Protein AF-A0A7S2C9B3-F1 (afdb_monomer_lite)

InterPro domains:
  IPR004854 Ubiquitin fusion degradation protein UFD1-like [PTHR12555] (16-208)
  IPR042299 UFD1-like, Nn domain [G3DSA:2.40.40.50] (14-181)

Secondary structure (DSSP, 8-state):
------------------PPPS--TTSSEEEEEEEEGGG-SS--TTTTSSSEEEE-HHHHHHHHHHHHHHHS--PPPSS-EEEEE-TT--S--------------------------------------TTTTTGGG-SEEEEEEEEE--SSTTEEEE-HHHHHHHT--SSEEEEEEEE--PPPS------SSGGGGGSS-TTHHHH-

Organism: NCBI:txid156173

pLDDT: mean 73.7, std 23.47, range [30.83, 97.75]

Radius of gyration: 27.09 Å; chains: 1; bounding box: 46×53×112 Å

Sequence (208 aa):
MAAHSAEDSAADSAFESATAPESVAGAWQTLLTCIPTSWMERDAIAHGRGDKVVLHESALAEIIDGLQRTCYTTQLPNPLVLRLSLPHLSDNDTHSDRDPSHHDQAHTATAHDRSTTQQHSPRLYSVPSHNAAARAQRSYVYAGILEFSAPETGVVAVPASLLDALGVEPPEMLRVEVVDVPLASRLRVRPLLSSFWALDDPRLALER

Foldseek 3Di:
DDDDDDDDDDPPPPPPPLDFFPWLWQLDKDKFFEDALVPDPDPPVPRQDDFAKEAAPVVLVRSLVSCCVPVVDSDADVFWKKKKFAPPPDPPPPDDPDDDDDDDDDDDDDDDDDDDDDDDDDPPDPPPPPCPVVLPPDRIDMGTHPYNHDPDHRYMHGHPVRCVSRVHDPRDMIMMTTGDDDDDPDDDDDDPDPVCVVDPDSPVVVVD

Structure (mmCIF, N/CA/C/O backbone):
data_AF-A0A7S2C9B3-F1
#
_entry.id   AF-A0A7S2C9B3-F1
#
loop_
_atom_site.group_PDB
_atom_site.id
_atom_site.type_symbol
_atom_site.label_atom_id
_atom_site.label_alt_id
_atom_site.label_comp_id
_atom_site.label_asym_id
_atom_site.label_entity_id
_atom_site.label_seq_id
_atom_site.pdbx_PDB_ins_code
_atom_site.Cartn_x
_atom_site.Cartn_y
_atom_site.Cartn_z
_atom_site.occupancy
_atom_site.B_iso_or_equiv
_atom_site.auth_seq_id
_atom_site.auth_comp_id
_atom_site.auth_asym_id
_atom_site.auth_atom_id
_atom_site.pdbx_PDB_model_num
ATOM 1 N N . MET A 1 1 ? 13.417 -26.157 63.688 1.00 42.41 1 MET A N 1
ATOM 2 C CA . MET A 1 1 ? 12.515 -27.268 63.309 1.00 42.41 1 MET A CA 1
ATOM 3 C C . MET A 1 1 ? 11.162 -26.627 63.023 1.00 42.41 1 MET A C 1
ATOM 5 O O . MET A 1 1 ? 10.527 -26.211 63.973 1.00 42.41 1 MET A O 1
ATOM 9 N N . ALA A 1 2 ? 10.890 -26.126 61.816 1.00 40.22 2 ALA A N 1
ATOM 10 C CA . ALA A 1 2 ? 10.629 -26.810 60.538 1.00 40.22 2 ALA A CA 1
ATOM 11 C C . ALA A 1 2 ? 9.231 -27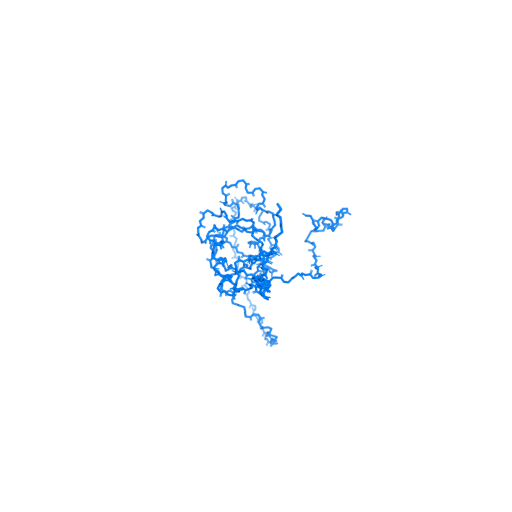.464 60.461 1.00 40.22 2 ALA A C 1
ATOM 13 O O . ALA A 1 2 ? 8.846 -28.157 61.395 1.00 40.22 2 ALA A O 1
ATOM 14 N N . ALA A 1 3 ? 8.599 -27.280 59.288 1.00 42.41 3 ALA A N 1
ATOM 15 C CA . ALA A 1 3 ? 7.343 -27.837 58.749 1.00 42.41 3 ALA A CA 1
ATOM 16 C C . ALA A 1 3 ? 6.060 -27.023 59.044 1.00 42.41 3 ALA A C 1
ATOM 18 O O . ALA A 1 3 ? 5.622 -26.937 60.182 1.00 42.41 3 ALA A O 1
ATOM 19 N N . HIS A 1 4 ? 5.554 -26.235 58.084 1.00 43.16 4 HIS A N 1
ATOM 20 C CA . HIS A 1 4 ? 4.796 -26.597 56.861 1.00 43.16 4 HIS A CA 1
ATOM 21 C C . HIS A 1 4 ? 3.294 -26.756 57.126 1.00 43.16 4 HIS A C 1
ATOM 23 O O . HIS A 1 4 ? 2.877 -27.739 57.726 1.00 43.16 4 HIS A O 1
ATOM 29 N N . SER A 1 5 ? 2.484 -25.854 56.569 1.00 50.38 5 SER A N 1
ATOM 30 C CA . SER A 1 5 ? 1.462 -26.215 55.574 1.00 50.38 5 SER A CA 1
ATOM 31 C C . SER A 1 5 ? 0.962 -24.949 54.888 1.00 50.38 5 SER A C 1
ATOM 33 O O . SER A 1 5 ? 0.455 -24.033 55.528 1.00 50.38 5 SER A O 1
ATOM 35 N N . ALA A 1 6 ? 1.227 -24.899 53.587 1.00 49.28 6 ALA A N 1
ATOM 36 C CA . ALA A 1 6 ? 0.713 -23.923 52.650 1.00 49.28 6 ALA A CA 1
ATOM 37 C C . ALA A 1 6 ? -0.689 -24.371 52.229 1.00 49.28 6 ALA A C 1
ATOM 39 O O . ALA A 1 6 ? -0.857 -25.529 51.848 1.00 49.28 6 ALA A O 1
ATOM 40 N N . GLU A 1 7 ? -1.666 -23.471 52.292 1.00 51.09 7 GLU A N 1
ATOM 41 C CA . GLU A 1 7 ? -2.922 -23.638 51.570 1.00 51.09 7 GLU A CA 1
ATOM 42 C C . GLU A 1 7 ? -2.825 -22.859 50.263 1.00 51.09 7 GLU A C 1
ATOM 44 O O . GLU A 1 7 ? -2.745 -21.632 50.214 1.00 51.09 7 GLU A O 1
ATOM 49 N N . ASP A 1 8 ? -2.729 -23.671 49.224 1.00 47.94 8 ASP A N 1
ATOM 50 C CA . ASP A 1 8 ? -2.774 -23.387 47.808 1.00 47.94 8 ASP A CA 1
ATOM 51 C C . ASP A 1 8 ? -4.253 -23.291 47.401 1.00 47.94 8 ASP A C 1
ATOM 53 O O . ASP A 1 8 ? -5.033 -24.195 47.700 1.00 47.94 8 ASP A O 1
ATOM 57 N N . SER A 1 9 ? -4.670 -22.199 46.759 1.00 47.31 9 SER A N 1
ATOM 58 C CA . SER A 1 9 ? -5.963 -22.154 46.067 1.00 47.31 9 SER A CA 1
ATOM 59 C C . SER A 1 9 ? -5.939 -21.115 44.953 1.00 47.31 9 SER A C 1
ATOM 61 O O . SER A 1 9 ? -6.428 -19.996 45.097 1.00 47.31 9 SER A O 1
ATOM 63 N N . ALA A 1 10 ? -5.341 -21.536 43.839 1.00 47.81 10 ALA A N 1
ATOM 64 C CA . ALA A 1 10 ? -5.862 -21.386 42.482 1.00 47.81 10 ALA A CA 1
ATOM 65 C C . ALA A 1 10 ? -6.630 -20.084 42.180 1.00 47.81 10 ALA A C 1
ATOM 67 O O . ALA A 1 10 ? -7.859 -20.057 42.115 1.00 47.81 10 ALA A O 1
ATOM 68 N N . ALA A 1 11 ? -5.882 -19.021 41.886 1.00 48.38 11 ALA A N 1
ATOM 69 C CA . ALA A 1 11 ? -6.349 -18.014 40.945 1.00 48.38 11 ALA A CA 1
ATOM 70 C C . ALA A 1 11 ? -6.207 -18.606 39.534 1.00 48.38 11 ALA A C 1
ATOM 72 O O . ALA A 1 11 ? -5.171 -18.468 38.888 1.00 48.38 11 ALA A O 1
ATOM 73 N N . ASP A 1 12 ? -7.240 -19.327 39.101 1.00 41.00 12 ASP A N 1
ATOM 74 C CA . ASP A 1 12 ? -7.419 -19.778 37.722 1.00 41.00 12 ASP A CA 1
ATOM 75 C C . ASP A 1 12 ? -7.757 -18.550 36.863 1.00 41.00 12 ASP A C 1
ATOM 77 O O . ASP A 1 12 ? -8.911 -18.227 36.576 1.00 41.00 12 ASP A O 1
ATOM 81 N N . SER A 1 13 ? -6.727 -17.760 36.559 1.00 49.41 13 SER A N 1
ATOM 82 C CA . SER A 1 13 ? -6.795 -16.721 35.545 1.00 49.41 13 SER A CA 1
ATOM 83 C C . SER A 1 13 ? -6.905 -17.425 34.200 1.00 49.41 13 SER A C 1
ATOM 85 O O . SER A 1 13 ? -5.892 -17.834 33.626 1.00 49.41 13 SER A O 1
ATOM 87 N N . ALA A 1 14 ? -8.142 -17.586 33.733 1.00 48.62 14 ALA A N 1
ATOM 88 C CA . ALA A 1 14 ? -8.451 -17.960 32.369 1.00 48.62 14 ALA A CA 1
ATOM 89 C C . ALA A 1 14 ? -7.628 -17.066 31.435 1.00 48.62 14 ALA A C 1
ATOM 91 O O . ALA A 1 14 ? -7.925 -15.887 31.244 1.00 48.62 14 ALA A O 1
ATOM 92 N N . PHE A 1 15 ? -6.552 -17.626 30.886 1.00 42.34 15 PHE A N 1
ATOM 93 C CA . PHE A 1 15 ? -5.922 -17.096 29.693 1.00 42.34 15 PHE A CA 1
ATOM 94 C C . PHE A 1 15 ? -6.965 -17.307 28.596 1.00 42.34 15 PHE A C 1
ATOM 96 O O . PHE A 1 15 ? -7.025 -18.366 27.971 1.00 42.34 15 PHE A O 1
ATOM 103 N N . GLU A 1 16 ? -7.869 -16.338 28.451 1.00 47.88 16 GLU A N 1
ATOM 104 C CA . GLU A 1 16 ? -8.723 -16.213 27.282 1.00 47.88 16 GLU A CA 1
ATOM 105 C C . GLU A 1 16 ? -7.774 -16.212 26.089 1.00 47.88 16 GLU A C 1
ATOM 107 O O . GLU A 1 16 ? -7.038 -15.256 25.837 1.00 47.88 16 GLU A O 1
ATOM 112 N N . SER A 1 17 ? -7.711 -17.356 25.411 1.00 46.47 17 SER A N 1
ATOM 113 C CA . SER A 1 17 ? -7.102 -17.464 24.102 1.00 46.47 17 SER A CA 1
ATOM 114 C C . SER A 1 17 ? -7.914 -16.531 23.219 1.00 46.47 17 SER A C 1
ATOM 116 O O . SER A 1 17 ? -8.978 -16.904 22.737 1.00 46.47 17 SER A O 1
ATOM 118 N N . ALA A 1 18 ? -7.449 -15.288 23.095 1.00 49.34 18 ALA A N 1
ATOM 119 C CA . ALA A 1 18 ? -7.971 -14.330 22.146 1.00 49.34 18 ALA A CA 1
ATOM 120 C C . ALA A 1 18 ? -7.799 -14.970 20.769 1.00 49.34 18 ALA A C 1
ATOM 122 O O . ALA A 1 18 ? -6.707 -15.000 20.199 1.00 49.34 18 ALA A O 1
ATOM 123 N N . THR A 1 19 ? -8.866 -15.598 20.287 1.00 53.84 19 THR A N 1
ATOM 124 C CA . THR A 1 19 ? -8.960 -16.080 18.920 1.00 53.84 19 THR A CA 1
ATOM 125 C C . THR A 1 19 ? -8.725 -14.872 18.034 1.00 53.84 19 THR A C 1
ATOM 127 O O . THR A 1 19 ? -9.432 -13.872 18.168 1.00 53.84 19 THR A O 1
ATOM 130 N N . ALA A 1 20 ? -7.691 -14.938 17.191 1.00 57.22 20 ALA A N 1
ATOM 131 C CA . ALA A 1 20 ? -7.392 -13.870 16.250 1.00 57.22 20 ALA A CA 1
ATOM 132 C C . ALA A 1 20 ? -8.670 -13.518 15.468 1.00 57.22 20 ALA A C 1
ATOM 134 O O . ALA A 1 20 ? -9.421 -14.435 15.116 1.00 57.22 20 ALA A O 1
ATOM 135 N N . PRO A 1 21 ? -8.948 -12.225 15.231 1.00 60.47 21 PRO A N 1
ATOM 136 C CA . PRO A 1 21 ? -10.133 -11.833 14.482 1.00 60.47 21 PRO A CA 1
ATOM 137 C C . PRO A 1 21 ? -10.133 -12.529 13.119 1.00 60.47 21 PRO A C 1
ATOM 139 O O . PRO A 1 21 ? -9.094 -12.628 12.468 1.00 60.47 21 PRO A O 1
ATOM 142 N N . GLU A 1 22 ? -11.302 -13.007 12.688 1.00 69.62 22 GLU A N 1
ATOM 143 C CA . GLU A 1 22 ? -11.451 -13.721 11.411 1.00 69.62 22 GLU A CA 1
ATOM 144 C C . GLU A 1 22 ? -11.111 -12.835 10.197 1.00 69.62 22 GLU A C 1
ATOM 146 O O . GLU A 1 22 ? -10.833 -13.354 9.119 1.00 69.62 22 GLU A O 1
ATOM 151 N N . SER A 1 23 ? -11.123 -11.508 10.376 1.00 80.81 23 SER A N 1
ATOM 152 C CA . SER A 1 23 ? -10.822 -10.508 9.352 1.00 80.81 23 SER A CA 1
ATOM 153 C C . SER A 1 23 ? -10.454 -9.165 10.004 1.00 80.81 23 SER A C 1
ATOM 155 O O . SER A 1 23 ? -11.116 -8.722 10.945 1.00 80.81 23 SER A O 1
ATOM 157 N N . VAL A 1 24 ? -9.433 -8.492 9.478 1.00 84.62 24 VAL A N 1
ATOM 158 C CA . VAL A 1 24 ? -9.092 -7.079 9.723 1.00 84.62 24 VAL A CA 1
ATOM 159 C C . VAL A 1 24 ? -9.457 -6.162 8.548 1.00 84.62 24 VAL A C 1
ATOM 161 O O . VAL A 1 24 ? -9.248 -4.950 8.620 1.00 84.62 24 VAL A O 1
ATOM 164 N N . ALA A 1 25 ? -9.982 -6.716 7.451 1.00 86.00 25 ALA A N 1
ATOM 165 C CA . ALA A 1 25 ? -10.393 -5.945 6.285 1.00 86.00 25 ALA A CA 1
ATOM 166 C C . ALA A 1 25 ? -11.366 -4.815 6.657 1.00 86.00 25 ALA A C 1
ATOM 168 O O . ALA A 1 25 ? -12.363 -5.027 7.349 1.00 86.00 25 ALA A O 1
ATOM 169 N N . GLY A 1 26 ? -11.062 -3.601 6.199 1.00 85.94 26 GLY A N 1
ATOM 170 C CA . GLY A 1 26 ? -11.863 -2.409 6.465 1.00 85.94 26 GLY A CA 1
ATOM 171 C C . GLY A 1 26 ? -11.719 -1.836 7.879 1.00 85.94 26 GLY A C 1
ATOM 172 O O . GLY A 1 26 ? -12.378 -0.842 8.180 1.00 85.94 26 GLY A O 1
ATOM 173 N N . ALA A 1 27 ? -10.851 -2.392 8.737 1.00 91.94 27 ALA A N 1
ATOM 174 C CA . ALA A 1 27 ? -10.618 -1.869 10.090 1.00 91.94 27 ALA A CA 1
ATOM 175 C C . ALA A 1 27 ? -10.136 -0.410 10.088 1.00 91.94 27 ALA A C 1
ATOM 177 O O . ALA A 1 27 ? -10.414 0.353 11.012 1.00 91.94 27 ALA A O 1
ATOM 178 N N . TRP A 1 28 ? -9.434 -0.009 9.028 1.00 96.38 28 TRP A N 1
ATOM 179 C CA . TRP A 1 28 ? -9.035 1.370 8.797 1.00 96.38 28 TRP A CA 1
ATOM 180 C C . TRP A 1 28 ? -9.082 1.700 7.310 1.00 96.38 28 TRP A C 1
ATOM 182 O O . TRP A 1 28 ? -8.629 0.923 6.466 1.00 96.38 28 TRP A O 1
ATOM 192 N N . GLN A 1 29 ? -9.617 2.878 7.004 1.00 96.50 29 GLN A N 1
ATOM 193 C CA . GLN A 1 29 ? -9.673 3.434 5.665 1.00 96.50 29 GLN A CA 1
ATOM 194 C C . GLN A 1 29 ? -9.627 4.956 5.741 1.00 96.50 29 GLN A C 1
ATOM 196 O O . GLN A 1 29 ? -10.276 5.561 6.594 1.00 96.50 29 GLN A O 1
ATOM 201 N N . THR A 1 30 ? -8.903 5.580 4.819 1.00 97.25 30 THR A N 1
ATOM 202 C CA . THR A 1 30 ? -8.819 7.038 4.721 1.00 97.25 30 THR A CA 1
ATOM 203 C C . THR A 1 30 ? -8.499 7.489 3.291 1.00 97.25 30 THR A C 1
ATOM 205 O O . THR A 1 30 ? -8.244 6.671 2.401 1.00 97.25 30 THR A O 1
ATOM 208 N N . LEU A 1 31 ? -8.538 8.800 3.063 1.00 97.56 31 LEU A N 1
ATOM 209 C CA . LEU A 1 31 ? -8.112 9.445 1.824 1.00 97.56 31 LEU A CA 1
ATOM 210 C C . LEU A 1 31 ? -6.791 10.171 2.079 1.00 97.56 31 LEU A C 1
ATOM 212 O O . LEU A 1 31 ? -6.729 11.037 2.949 1.00 97.56 31 LEU A O 1
ATOM 216 N N . LEU A 1 32 ? -5.754 9.828 1.317 1.00 97.75 32 LEU A N 1
ATOM 217 C CA . LEU A 1 32 ? -4.427 10.439 1.416 1.00 97.75 32 LEU A CA 1
ATOM 218 C C . LEU A 1 32 ? -3.999 10.986 0.059 1.00 97.75 32 LEU A C 1
ATOM 220 O O . LEU A 1 32 ? -4.253 10.373 -0.978 1.00 97.75 32 LEU A O 1
ATOM 224 N N . THR A 1 33 ? -3.304 12.116 0.065 1.00 97.19 33 THR A N 1
ATOM 225 C CA . THR A 1 33 ? -2.625 12.636 -1.122 1.00 97.19 33 THR A CA 1
ATOM 226 C C . THR A 1 33 ? -1.394 11.780 -1.392 1.00 97.19 33 THR A C 1
ATOM 228 O O . THR A 1 33 ? -0.512 11.663 -0.540 1.00 97.19 33 THR A O 1
ATOM 231 N N . CYS A 1 34 ? -1.311 11.165 -2.567 1.00 95.38 34 CYS A N 1
ATOM 232 C CA . CYS A 1 34 ? -0.137 10.409 -2.956 1.00 95.38 34 CYS A CA 1
ATOM 233 C C . CYS A 1 34 ? 0.956 11.330 -3.494 1.00 95.38 34 CYS A C 1
ATOM 235 O O . CYS A 1 34 ? 0.709 12.186 -4.344 1.00 95.38 34 CYS A O 1
ATOM 237 N N . ILE A 1 35 ? 2.183 11.095 -3.048 1.00 94.81 35 ILE A N 1
ATOM 238 C CA . ILE A 1 35 ? 3.397 11.665 -3.633 1.00 94.81 35 ILE A CA 1
ATOM 239 C C . ILE A 1 35 ? 4.327 10.523 -4.049 1.00 94.81 35 ILE A C 1
ATOM 241 O O . ILE A 1 35 ? 4.274 9.444 -3.452 1.00 94.81 35 ILE A O 1
ATOM 245 N N . PRO A 1 36 ? 5.191 10.704 -5.054 1.00 93.12 36 PRO A N 1
ATOM 246 C CA . PRO A 1 36 ? 6.187 9.698 -5.371 1.00 93.12 36 PRO A CA 1
ATOM 247 C C . PRO A 1 36 ? 7.225 9.619 -4.246 1.00 93.12 36 PRO A C 1
ATOM 249 O O . PRO A 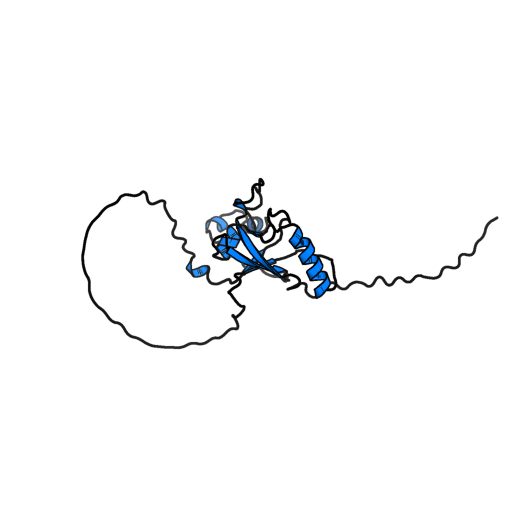1 36 ? 7.637 10.638 -3.687 1.00 93.12 36 PRO A O 1
ATOM 252 N N . THR A 1 37 ? 7.717 8.415 -3.950 1.00 91.25 37 THR A N 1
ATOM 253 C CA . THR A 1 37 ? 8.790 8.218 -2.954 1.00 91.25 37 THR A CA 1
ATOM 254 C C . THR A 1 37 ? 10.058 9.017 -3.264 1.00 91.25 37 THR A C 1
ATOM 256 O O . THR A 1 37 ? 10.797 9.365 -2.351 1.00 91.25 37 THR A O 1
ATOM 259 N N . SER A 1 38 ? 10.288 9.379 -4.530 1.00 87.88 38 SER A N 1
ATOM 260 C CA . SER A 1 38 ? 11.401 10.236 -4.956 1.00 87.88 38 SER A CA 1
ATOM 261 C C . SER A 1 38 ? 11.321 11.685 -4.467 1.00 87.88 38 SER A C 1
ATOM 263 O O . SER A 1 38 ? 12.301 12.408 -4.604 1.00 87.88 38 SER A O 1
ATOM 265 N N . TRP A 1 39 ? 10.171 12.145 -3.963 1.00 89.50 39 TRP A N 1
ATOM 266 C CA . TRP A 1 39 ? 10.039 13.482 -3.367 1.00 89.50 39 TRP A CA 1
ATOM 267 C C . TRP A 1 39 ? 10.424 13.514 -1.882 1.00 89.50 39 TRP A C 1
ATOM 269 O O . TRP A 1 39 ? 10.436 14.585 -1.285 1.00 89.50 39 TRP A O 1
ATOM 279 N N . MET A 1 40 ? 10.743 12.369 -1.272 1.00 86.25 40 MET A N 1
ATOM 280 C CA . MET A 1 40 ? 11.198 12.318 0.118 1.00 86.25 40 MET A CA 1
ATOM 281 C C . MET A 1 40 ? 12.681 12.711 0.217 1.00 86.25 40 MET A C 1
ATOM 283 O O . MET A 1 40 ? 13.510 12.181 -0.514 1.00 86.25 40 MET A O 1
ATOM 287 N N . GLU A 1 41 ? 13.026 13.616 1.142 1.00 74.81 41 GLU A N 1
ATOM 288 C CA . GLU A 1 41 ? 14.389 14.168 1.305 1.00 74.81 41 GLU A CA 1
ATOM 289 C C . GLU A 1 41 ? 15.418 13.189 1.901 1.00 74.81 41 GLU A C 1
ATOM 291 O O . GLU A 1 41 ? 16.619 13.453 1.868 1.00 74.81 41 GLU A O 1
ATOM 296 N N . ARG A 1 42 ? 14.981 12.061 2.476 1.00 67.12 42 ARG A N 1
ATOM 297 C CA . ARG A 1 42 ? 15.903 11.047 3.016 1.00 67.12 42 ARG A CA 1
ATOM 298 C C . ARG A 1 42 ? 16.539 10.250 1.877 1.00 67.12 42 ARG A C 1
ATOM 300 O O . ARG A 1 42 ? 15.886 10.042 0.861 1.00 67.12 42 ARG A O 1
ATOM 307 N N . ASP A 1 43 ? 17.767 9.749 2.087 1.00 55.81 43 ASP A N 1
ATOM 308 C CA . ASP A 1 43 ? 18.464 8.759 1.239 1.00 55.81 43 ASP A CA 1
ATOM 309 C C . ASP A 1 43 ? 17.662 7.444 1.172 1.00 55.81 43 ASP A C 1
ATOM 311 O O . ASP A 1 43 ? 18.005 6.393 1.716 1.00 55.81 43 ASP A O 1
ATOM 315 N N . ALA A 1 44 ? 16.535 7.523 0.481 1.00 52.59 44 ALA A N 1
ATOM 316 C CA . ALA A 1 44 ? 15.494 6.539 0.287 1.00 52.59 44 ALA A CA 1
ATOM 317 C C . ALA A 1 44 ? 15.926 5.520 -0.777 1.00 52.59 44 ALA A C 1
ATOM 319 O O . ALA A 1 44 ? 15.158 5.132 -1.657 1.00 52.59 44 ALA A O 1
ATOM 320 N N . ILE A 1 45 ? 17.181 5.069 -0.699 1.00 49.22 45 ILE A N 1
ATOM 321 C CA . ILE A 1 45 ? 17.851 4.180 -1.660 1.00 49.22 45 ILE A CA 1
ATOM 322 C C . ILE A 1 45 ? 17.102 2.832 -1.795 1.00 49.22 45 ILE A C 1
ATOM 324 O O . ILE A 1 45 ? 17.258 2.127 -2.790 1.00 49.22 45 ILE A O 1
ATOM 328 N N . ALA A 1 46 ? 16.202 2.509 -0.856 1.00 56.34 46 ALA A N 1
ATOM 329 C CA . ALA A 1 46 ? 15.310 1.348 -0.908 1.00 56.34 46 ALA A CA 1
ATOM 330 C C . ALA A 1 46 ? 13.871 1.627 -1.409 1.00 56.34 46 ALA A C 1
ATOM 332 O O . ALA A 1 46 ? 13.130 0.680 -1.644 1.00 56.34 46 ALA A O 1
ATOM 333 N N . HIS A 1 47 ? 13.433 2.881 -1.573 1.00 57.84 47 HIS A N 1
ATOM 334 C CA . HIS A 1 47 ? 12.008 3.221 -1.780 1.00 57.84 47 HIS A CA 1
ATOM 335 C C . HIS A 1 47 ? 11.569 3.229 -3.255 1.00 57.84 47 HIS A C 1
ATOM 337 O O . HIS A 1 47 ? 10.392 3.423 -3.563 1.00 57.84 47 HIS A O 1
ATOM 343 N N . GLY A 1 48 ? 12.513 3.046 -4.184 1.00 55.81 48 GLY A N 1
ATOM 344 C CA . GLY A 1 48 ? 12.240 2.962 -5.622 1.00 55.81 48 GLY A CA 1
ATOM 345 C C . GLY A 1 48 ? 12.022 1.537 -6.141 1.00 55.81 48 GLY A C 1
ATOM 346 O O . GLY A 1 48 ? 11.661 1.367 -7.304 1.00 55.81 48 GLY A O 1
ATOM 347 N N . ARG A 1 49 ? 12.264 0.506 -5.318 1.00 65.19 49 ARG A N 1
ATOM 348 C CA . ARG A 1 49 ? 12.086 -0.904 -5.695 1.00 65.19 49 ARG A CA 1
ATOM 349 C C . ARG A 1 49 ? 11.141 -1.599 -4.723 1.00 65.19 49 ARG A C 1
ATOM 351 O O . ARG A 1 49 ? 11.393 -1.618 -3.525 1.00 65.19 49 ARG A O 1
ATOM 358 N N . GLY A 1 50 ? 10.092 -2.205 -5.269 1.00 80.00 50 GLY A N 1
ATOM 359 C CA . GLY A 1 50 ? 9.124 -3.002 -4.521 1.00 80.00 50 GLY A CA 1
ATOM 360 C C . GLY A 1 50 ? 7.723 -2.401 -4.514 1.00 80.00 50 GLY A C 1
ATOM 361 O O . GLY A 1 50 ? 7.367 -1.579 -5.359 1.00 80.00 50 GLY A O 1
ATOM 362 N N . ASP A 1 51 ? 6.937 -2.865 -3.555 1.00 89.25 51 ASP A N 1
ATOM 363 C CA . ASP A 1 51 ? 5.503 -2.647 -3.382 1.00 89.25 51 ASP A CA 1
ATOM 364 C C . ASP A 1 51 ? 5.185 -2.064 -1.996 1.00 89.25 51 ASP A C 1
ATOM 366 O O . ASP A 1 51 ? 4.102 -2.274 -1.457 1.00 89.25 51 ASP A O 1
ATOM 370 N N . LYS A 1 52 ? 6.140 -1.344 -1.393 1.00 93.06 52 LYS A N 1
ATOM 371 C CA . LYS A 1 52 ? 5.992 -0.788 -0.045 1.00 93.06 52 LYS A CA 1
ATOM 372 C C . LYS A 1 52 ? 5.800 0.723 -0.068 1.00 93.06 52 LYS A C 1
ATOM 374 O O . LYS A 1 52 ? 6.535 1.426 -0.756 1.00 93.06 52 LYS A O 1
ATOM 379 N N . VAL A 1 53 ? 4.847 1.211 0.718 1.00 94.69 53 VAL A N 1
ATOM 380 C CA . VAL A 1 53 ? 4.561 2.641 0.891 1.00 94.69 53 VAL A CA 1
ATOM 381 C C . VAL A 1 53 ? 5.087 3.169 2.219 1.00 94.69 53 VAL A C 1
ATOM 383 O O . VAL A 1 53 ? 5.367 2.399 3.140 1.00 94.69 53 VAL A O 1
ATOM 386 N N . VAL A 1 54 ? 5.186 4.491 2.324 1.00 94.44 54 VAL A N 1
ATOM 387 C CA . VAL A 1 54 ? 5.491 5.185 3.578 1.00 94.44 54 VAL A CA 1
ATOM 388 C C . VAL A 1 54 ? 4.296 6.043 3.977 1.00 94.44 54 VAL A C 1
ATOM 390 O O . VAL A 1 54 ? 3.753 6.789 3.158 1.00 94.44 54 VAL A O 1
ATOM 393 N N . LEU A 1 55 ? 3.884 5.919 5.236 1.00 96.12 55 LEU A N 1
ATOM 394 C CA . LEU A 1 55 ? 2.780 6.673 5.833 1.00 96.12 55 LEU A CA 1
ATOM 395 C C . LEU A 1 55 ? 3.297 7.619 6.916 1.00 96.12 55 LEU A C 1
ATOM 397 O O . LEU A 1 55 ? 4.432 7.498 7.366 1.00 96.12 55 LEU A O 1
ATOM 401 N N . HIS A 1 56 ? 2.467 8.562 7.346 1.00 96.50 56 HIS A N 1
ATOM 402 C CA . HIS A 1 56 ? 2.766 9.393 8.512 1.00 96.50 56 HIS A CA 1
ATOM 403 C C . HIS A 1 56 ? 2.634 8.576 9.815 1.00 96.50 56 HIS A C 1
ATOM 405 O O . HIS A 1 56 ? 1.836 7.639 9.877 1.00 96.50 56 HIS A O 1
ATOM 411 N N . GLU A 1 57 ? 3.365 8.939 10.873 1.00 96.06 57 GLU A N 1
ATOM 412 C CA . GLU A 1 57 ? 3.339 8.251 12.182 1.00 96.06 57 GLU A CA 1
ATOM 413 C C . GLU A 1 57 ? 1.942 8.144 12.809 1.00 96.06 57 GLU A C 1
ATOM 415 O O . GLU A 1 57 ? 1.609 7.130 13.423 1.00 96.06 57 GLU A O 1
ATOM 420 N N . SER A 1 58 ? 1.081 9.138 12.579 1.00 96.88 58 SER A N 1
ATOM 421 C CA . SER A 1 58 ? -0.308 9.128 13.059 1.00 96.88 58 SER A CA 1
ATOM 422 C C . SER A 1 58 ? -1.139 7.981 12.477 1.00 96.88 58 SER A C 1
ATOM 424 O O . SER A 1 58 ? -2.036 7.485 13.155 1.00 96.88 58 SER A O 1
ATOM 426 N N . ALA A 1 59 ? -0.823 7.509 11.265 1.00 97.00 59 ALA A N 1
ATOM 427 C CA . ALA A 1 59 ? -1.572 6.431 10.625 1.00 97.00 59 ALA A CA 1
ATOM 428 C C . ALA A 1 59 ? -1.479 5.122 11.421 1.00 97.00 59 ALA A C 1
ATOM 430 O O . ALA A 1 59 ? -2.443 4.366 11.468 1.00 97.00 59 ALA A O 1
ATOM 431 N N . LEU A 1 60 ? -0.351 4.862 12.092 1.00 96.06 60 LEU A N 1
ATOM 432 C CA . LEU A 1 60 ? -0.200 3.681 12.942 1.00 96.06 60 LEU A CA 1
ATOM 433 C C . LEU A 1 60 ? -1.196 3.699 14.107 1.00 96.06 60 LEU A C 1
ATOM 435 O O . LEU A 1 60 ? -1.861 2.696 14.362 1.00 96.06 60 LEU A O 1
ATOM 439 N N . ALA A 1 61 ? -1.314 4.841 14.791 1.00 96.19 61 ALA A N 1
ATOM 440 C CA . ALA A 1 61 ? -2.261 5.009 15.888 1.00 96.19 61 ALA A CA 1
ATOM 441 C C . ALA A 1 61 ? -3.707 4.855 15.395 1.00 96.19 61 ALA A C 1
ATOM 443 O O . ALA A 1 61 ? -4.479 4.104 15.983 1.00 96.19 61 ALA A O 1
ATOM 444 N N . GLU A 1 62 ? -4.048 5.473 14.262 1.00 97.19 62 GLU A N 1
ATOM 445 C CA . GLU A 1 62 ? -5.384 5.357 13.670 1.00 97.19 62 GLU A CA 1
ATOM 446 C C . GLU A 1 62 ? -5.733 3.924 13.238 1.00 97.19 62 GLU A C 1
ATOM 448 O O . GLU A 1 62 ? -6.886 3.509 13.375 1.00 97.19 62 GLU A O 1
ATOM 453 N N . ILE A 1 63 ? -4.758 3.159 12.734 1.00 96.62 63 ILE A N 1
ATOM 454 C CA . ILE A 1 63 ? -4.938 1.744 12.381 1.00 96.62 63 ILE A CA 1
ATOM 455 C C . ILE A 1 63 ? -5.207 0.915 13.638 1.00 96.62 63 ILE A C 1
ATOM 457 O O . ILE A 1 63 ? -6.142 0.117 13.643 1.00 96.62 63 ILE A O 1
ATOM 461 N N . ILE A 1 64 ? -4.432 1.111 14.709 1.00 96.44 64 ILE A N 1
ATOM 462 C CA . ILE A 1 64 ? -4.632 0.407 15.987 1.00 96.44 64 ILE A CA 1
ATOM 463 C C . ILE A 1 64 ? -6.008 0.746 16.576 1.00 96.44 64 ILE A C 1
ATOM 465 O O . ILE A 1 64 ? -6.741 -0.155 16.981 1.00 96.44 64 ILE A O 1
ATOM 469 N N . ASP A 1 65 ? -6.398 2.020 16.558 1.00 96.94 65 ASP A N 1
ATOM 470 C CA . ASP A 1 65 ? -7.720 2.465 17.007 1.00 96.94 65 ASP A CA 1
ATOM 471 C C . ASP A 1 65 ? -8.847 1.901 16.129 1.00 96.94 65 ASP A C 1
ATOM 473 O O . ASP A 1 65 ? -9.951 1.628 16.606 1.00 96.94 65 ASP A O 1
ATOM 477 N N . GLY A 1 66 ? -8.599 1.739 14.828 1.00 95.56 66 GLY A N 1
ATOM 478 C CA . GLY A 1 66 ? -9.484 1.051 13.894 1.00 95.56 66 GLY A CA 1
ATOM 479 C C . GLY A 1 66 ? -9.695 -0.408 14.290 1.00 95.56 66 GLY A C 1
ATOM 480 O O . GLY A 1 66 ? -10.821 -0.805 14.587 1.00 95.56 66 GLY A O 1
ATOM 481 N N . LEU A 1 67 ? -8.603 -1.166 14.409 1.00 94.38 67 LEU A N 1
ATOM 482 C CA . LEU A 1 67 ? -8.606 -2.576 14.810 1.00 94.38 67 LEU A CA 1
ATOM 483 C C . LEU A 1 67 ? -9.276 -2.795 16.168 1.00 94.38 67 LEU A C 1
ATOM 485 O O . LEU A 1 67 ? -10.068 -3.724 16.322 1.00 94.38 67 LEU A O 1
ATOM 489 N N . GLN A 1 68 ? -9.030 -1.920 17.142 1.00 95.00 68 GLN A N 1
ATOM 490 C CA . GLN A 1 68 ? -9.645 -2.043 18.460 1.00 95.00 68 GLN A CA 1
ATOM 491 C C . GLN A 1 68 ? -11.163 -1.848 18.391 1.00 95.00 68 GLN A C 1
ATOM 493 O O . GLN A 1 68 ? -11.906 -2.518 19.109 1.00 95.00 68 GLN A O 1
ATOM 498 N N . ARG A 1 69 ? -11.639 -0.946 17.524 1.00 93.94 69 ARG A N 1
ATOM 499 C CA . ARG A 1 69 ? -13.071 -0.668 17.347 1.00 93.94 69 ARG A CA 1
ATOM 500 C C . ARG A 1 69 ? -13.794 -1.742 16.544 1.00 93.94 69 ARG A C 1
ATOM 502 O O . ARG A 1 69 ? -14.945 -2.031 16.858 1.00 93.94 69 ARG A O 1
ATOM 509 N N . THR A 1 70 ? -13.165 -2.294 15.509 1.00 91.69 70 THR A N 1
ATOM 510 C CA . THR A 1 70 ? -13.823 -3.219 14.570 1.00 91.69 70 THR A CA 1
ATOM 511 C C . THR A 1 70 ? -13.567 -4.685 14.886 1.00 91.69 70 THR A C 1
ATOM 513 O O . THR A 1 70 ? -14.431 -5.522 14.647 1.00 91.69 70 THR A O 1
ATOM 516 N N . CYS A 1 71 ? -12.388 -4.998 15.417 1.00 90.62 71 CYS A N 1
ATOM 517 C CA . CYS A 1 71 ? -11.885 -6.358 15.594 1.00 90.62 71 CYS A CA 1
ATOM 518 C C . CYS A 1 71 ? -11.564 -6.682 17.065 1.00 90.62 71 CYS A C 1
ATOM 520 O O . CYS A 1 71 ? -11.086 -7.778 17.344 1.00 90.62 71 CYS A O 1
ATOM 522 N N . TYR A 1 72 ? -11.801 -5.742 17.993 1.00 91.62 72 TYR A N 1
ATOM 523 C CA . TYR A 1 72 ? -11.521 -5.871 19.431 1.00 91.62 72 TYR A CA 1
ATOM 524 C C . TYR A 1 72 ? -10.080 -6.288 19.754 1.00 91.62 72 TYR A C 1
ATOM 526 O O . TYR A 1 72 ? -9.824 -6.963 20.751 1.00 91.62 72 TYR A O 1
ATOM 534 N N . THR A 1 73 ? -9.131 -5.884 18.910 1.00 90.62 73 THR A N 1
ATOM 535 C CA . THR A 1 73 ? -7.710 -6.170 19.095 1.00 90.62 73 THR A CA 1
ATOM 536 C C . THR A 1 73 ? -6.861 -4.943 18.806 1.00 90.62 73 THR A C 1
ATOM 538 O O . THR A 1 73 ? -7.159 -4.165 17.905 1.00 90.62 73 THR A O 1
ATOM 541 N N . THR A 1 74 ? -5.758 -4.799 19.532 1.00 91.81 74 THR A N 1
ATOM 542 C CA . THR A 1 74 ? -4.687 -3.842 19.218 1.00 91.81 74 THR A CA 1
ATOM 543 C C . THR A 1 74 ? -3.523 -4.503 18.481 1.00 91.81 74 THR A C 1
ATOM 545 O O . THR A 1 74 ? -2.553 -3.836 18.117 1.00 91.81 74 THR A O 1
ATOM 548 N N . GLN A 1 75 ? -3.590 -5.821 18.266 1.00 90.50 75 GLN A N 1
ATOM 549 C CA . GLN A 1 75 ? -2.546 -6.570 17.588 1.00 90.50 75 GLN A CA 1
ATOM 550 C C . GLN A 1 75 ? -2.622 -6.330 16.081 1.00 90.50 75 GLN A C 1
ATOM 552 O O . GLN A 1 75 ? -3.615 -6.657 15.433 1.00 90.50 75 GLN A O 1
ATOM 557 N N . LEU A 1 76 ? -1.539 -5.795 15.516 1.00 89.25 76 LEU A N 1
ATOM 558 C CA . LEU A 1 76 ? -1.418 -5.628 14.073 1.00 89.25 76 LEU A CA 1
ATOM 559 C C . LEU A 1 76 ? -1.294 -6.994 13.381 1.00 89.25 76 LEU A C 1
ATOM 561 O O . LEU A 1 76 ? -0.524 -7.846 13.846 1.00 89.25 76 LEU A O 1
ATOM 565 N N . PRO A 1 77 ? -1.987 -7.200 12.248 1.00 87.06 77 PRO A N 1
ATOM 566 C CA . PRO A 1 77 ? -1.768 -8.371 11.415 1.00 87.06 77 PRO A CA 1
ATOM 567 C C . PRO A 1 77 ? -0.340 -8.359 10.858 1.00 87.06 77 PRO A C 1
ATOM 569 O O . PRO A 1 77 ? 0.236 -7.306 10.576 1.00 87.06 77 PRO A O 1
ATOM 572 N N . ASN A 1 78 ? 0.233 -9.549 10.682 1.00 84.81 78 ASN A N 1
ATOM 573 C CA . ASN A 1 78 ? 1.523 -9.721 10.028 1.00 84.81 78 AS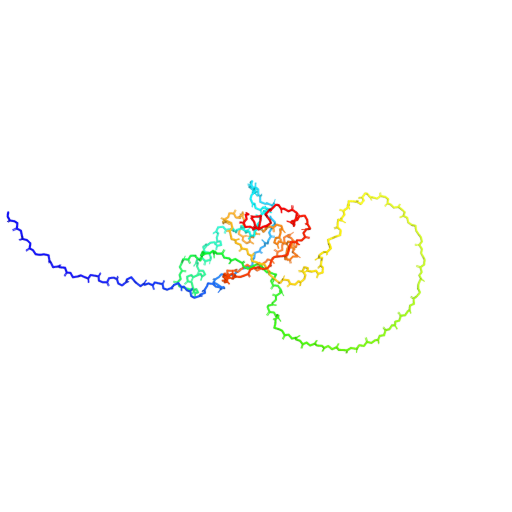N A CA 1
ATOM 574 C C . ASN A 1 78 ? 1.376 -10.708 8.854 1.00 84.81 78 ASN A C 1
ATOM 576 O O . ASN A 1 78 ? 1.171 -11.897 9.111 1.00 84.81 78 ASN A O 1
ATOM 580 N N . PRO A 1 79 ? 1.490 -10.255 7.591 1.00 87.69 79 PRO A N 1
ATOM 581 C CA . PRO A 1 79 ? 1.800 -8.886 7.163 1.00 87.69 79 PRO A CA 1
ATOM 582 C C . PRO A 1 79 ? 0.598 -7.928 7.252 1.00 87.69 79 PRO A C 1
ATOM 584 O O . PRO A 1 79 ? -0.546 -8.338 7.083 1.00 87.69 79 PRO A O 1
ATOM 587 N N . LEU A 1 80 ? 0.873 -6.635 7.446 1.00 92.06 80 LEU A N 1
ATOM 588 C CA . LEU A 1 80 ? -0.110 -5.561 7.287 1.00 92.06 80 LEU A CA 1
ATOM 589 C C . LEU A 1 80 ? -0.112 -5.096 5.825 1.00 92.06 80 LEU A C 1
ATOM 591 O O . LEU A 1 80 ? 0.909 -4.618 5.322 1.00 92.06 80 LEU A O 1
ATOM 595 N N . VAL A 1 81 ? -1.250 -5.259 5.147 1.00 95.06 81 VAL A N 1
ATOM 596 C CA . VAL A 1 81 ? -1.406 -4.978 3.714 1.00 95.06 81 VAL A CA 1
ATOM 597 C C . VAL A 1 81 ? -2.436 -3.876 3.498 1.00 95.06 81 VAL A C 1
ATOM 599 O O . VAL A 1 81 ? -3.487 -3.843 4.139 1.00 95.06 81 VAL A O 1
ATOM 602 N N . LEU A 1 82 ? -2.125 -2.978 2.567 1.00 96.81 82 LEU A N 1
ATOM 603 C CA . LEU A 1 82 ? -2.976 -1.878 2.151 1.00 96.81 82 LEU A CA 1
ATOM 604 C C . LEU A 1 82 ? -3.505 -2.098 0.737 1.00 96.81 82 LEU A C 1
ATOM 606 O O . LEU A 1 82 ? -2.778 -2.561 -0.140 1.00 96.81 82 LEU A O 1
ATOM 610 N N . ARG A 1 83 ? -4.749 -1.691 0.496 1.00 96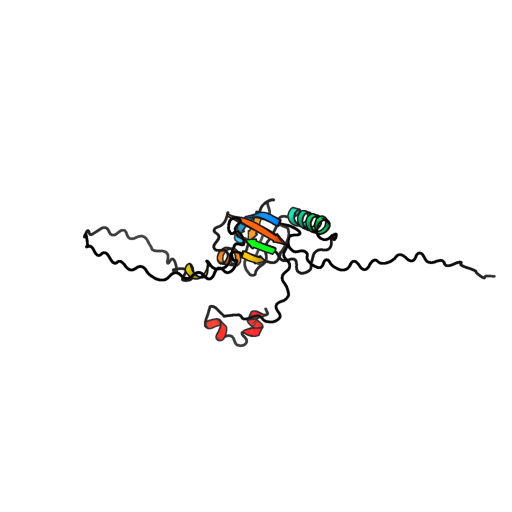.12 83 ARG A N 1
ATOM 611 C CA . ARG A 1 83 ? -5.325 -1.490 -0.835 1.00 96.12 83 ARG A CA 1
ATOM 612 C C . ARG A 1 83 ? -5.292 -0.001 -1.167 1.00 96.12 83 ARG A C 1
ATOM 614 O O . ARG A 1 83 ? -5.840 0.806 -0.419 1.00 96.12 83 ARG A O 1
ATOM 621 N N . LEU A 1 84 ? -4.662 0.350 -2.286 1.00 96.38 84 LEU A N 1
ATOM 622 C CA . LEU A 1 84 ? -4.621 1.706 -2.838 1.00 96.38 84 LEU A CA 1
ATOM 623 C C . LEU A 1 84 ? -5.540 1.767 -4.052 1.00 96.38 84 LEU A C 1
ATOM 625 O O . LEU A 1 84 ? -5.406 0.936 -4.947 1.00 96.38 84 LEU A O 1
ATOM 629 N N . SER A 1 85 ? -6.455 2.729 -4.097 1.00 95.25 85 SER A N 1
ATOM 630 C CA . SER A 1 85 ? -7.449 2.851 -5.172 1.00 95.25 85 SER A CA 1
ATOM 631 C C . SER A 1 85 ? -7.822 4.304 -5.441 1.00 95.25 85 SER A C 1
ATOM 633 O O . SER A 1 85 ? -7.647 5.170 -4.580 1.00 95.25 85 SER A O 1
ATOM 635 N N . LEU A 1 86 ? -8.359 4.575 -6.630 1.00 93.06 86 LEU A N 1
ATOM 636 C CA . LEU A 1 86 ? -8.926 5.885 -6.942 1.00 93.06 86 LEU A CA 1
ATOM 637 C C . LEU A 1 86 ? -10.276 6.066 -6.219 1.00 93.06 86 LEU A C 1
ATOM 639 O O . LEU A 1 86 ? -11.124 5.176 -6.297 1.00 93.06 86 LEU A O 1
ATOM 643 N N . PRO A 1 87 ? -10.540 7.215 -5.565 1.00 88.06 87 PRO A N 1
ATOM 644 C CA . PRO A 1 87 ? -11.745 7.422 -4.755 1.00 88.06 87 PRO A CA 1
ATOM 645 C C . PRO A 1 87 ? -13.063 7.287 -5.531 1.00 88.06 87 PRO A C 1
ATOM 647 O O . PRO A 1 87 ? -14.099 7.008 -4.927 1.00 88.06 87 PRO A O 1
ATOM 650 N N . HIS A 1 88 ? -13.023 7.525 -6.845 1.00 76.94 88 HIS A N 1
ATOM 651 C CA . HIS A 1 88 ? -14.188 7.602 -7.731 1.00 76.94 88 HIS A CA 1
ATOM 652 C C . HIS A 1 88 ? -14.493 6.303 -8.486 1.00 76.94 88 HIS A C 1
ATOM 654 O O . HIS A 1 88 ? -15.521 6.221 -9.155 1.00 76.94 88 HIS A O 1
ATOM 660 N N . LEU A 1 89 ? -13.633 5.290 -8.373 1.00 65.44 89 LEU A N 1
ATOM 661 C CA . LEU A 1 89 ? -13.912 3.952 -8.882 1.00 65.44 89 LEU A CA 1
ATOM 662 C C . LEU A 1 89 ? -14.658 3.187 -7.788 1.00 65.44 89 LEU A C 1
ATOM 664 O O . LEU A 1 89 ? -14.062 2.453 -7.006 1.00 65.44 89 LEU A O 1
ATOM 668 N N . SER A 1 90 ? -15.964 3.421 -7.671 1.00 51.44 90 SER A N 1
ATOM 669 C CA . SER A 1 90 ? -16.830 2.561 -6.864 1.00 51.44 90 SER A CA 1
ATOM 670 C C . SER A 1 90 ? -16.769 1.122 -7.392 1.00 51.44 90 SER A C 1
ATOM 672 O O . SER A 1 90 ? -16.733 0.919 -8.605 1.00 51.44 90 SER A O 1
ATOM 674 N N . ASP A 1 91 ? -16.769 0.145 -6.476 1.00 55.22 91 ASP A N 1
ATOM 675 C CA . ASP A 1 91 ? -16.741 -1.313 -6.703 1.00 55.22 91 ASP A CA 1
ATOM 676 C C . ASP A 1 91 ? -17.989 -1.817 -7.473 1.00 55.22 91 ASP A C 1
ATOM 678 O O . ASP A 1 91 ? -18.786 -2.604 -6.966 1.00 55.22 91 ASP A O 1
ATOM 682 N N . ASN A 1 92 ? -18.214 -1.335 -8.695 1.00 44.47 92 ASN A N 1
ATOM 683 C CA . ASN A 1 92 ? -19.390 -1.659 -9.503 1.00 44.47 92 ASN A CA 1
ATOM 684 C C . ASN A 1 92 ? -19.137 -2.779 -10.524 1.00 44.47 92 ASN A C 1
ATOM 686 O O . ASN A 1 92 ? -20.003 -3.041 -11.357 1.00 44.47 92 ASN A O 1
ATOM 690 N N . ASP A 1 93 ? -18.011 -3.495 -10.433 1.00 44.94 93 ASP A N 1
ATOM 691 C CA . ASP A 1 93 ? -17.721 -4.679 -11.254 1.00 44.94 93 ASP A CA 1
ATOM 692 C C . ASP A 1 93 ? -18.492 -5.913 -10.752 1.00 44.94 93 ASP A C 1
ATOM 694 O O . ASP A 1 93 ? -17.946 -6.983 -10.484 1.00 44.94 93 ASP A O 1
ATOM 698 N N . THR A 1 94 ? -19.814 -5.777 -10.642 1.00 44.66 94 THR A N 1
ATOM 699 C CA . THR A 1 94 ? -20.697 -6.937 -10.714 1.00 44.66 94 THR A CA 1
ATOM 700 C C . THR A 1 94 ? -20.841 -7.274 -12.191 1.00 44.66 94 THR A C 1
ATOM 702 O O . THR A 1 94 ? -21.395 -6.486 -12.953 1.00 44.66 94 THR A O 1
ATOM 705 N N . HIS A 1 95 ? -20.313 -8.432 -12.591 1.00 45.22 95 HIS A N 1
ATOM 706 C CA . HIS A 1 95 ? -20.476 -9.056 -13.906 1.00 45.22 95 HIS A CA 1
ATOM 707 C C . HIS A 1 95 ? -21.867 -8.774 -14.513 1.00 45.22 95 HIS A C 1
ATOM 709 O O . HIS A 1 95 ? -22.850 -9.437 -14.183 1.00 45.22 95 HIS A O 1
ATOM 715 N N . SER A 1 96 ? -21.955 -7.815 -15.433 1.00 37.44 96 SER A N 1
ATOM 716 C CA . SER A 1 96 ? -23.087 -7.703 -16.347 1.00 37.44 96 SER A CA 1
ATOM 717 C C . SER A 1 96 ? -22.581 -7.930 -17.759 1.00 37.44 96 SER A C 1
ATOM 719 O O . SER A 1 96 ? -22.208 -7.006 -18.478 1.00 37.44 96 SER A O 1
ATOM 721 N N . ASP A 1 97 ? -22.556 -9.210 -18.105 1.00 45.78 97 ASP A N 1
ATOM 722 C CA . ASP A 1 97 ? -22.602 -9.711 -19.467 1.00 45.78 97 ASP A CA 1
ATOM 723 C C . ASP A 1 97 ? -23.842 -9.108 -20.152 1.00 45.78 97 ASP A C 1
ATOM 725 O O . ASP A 1 97 ? -24.984 -9.479 -19.864 1.00 45.78 97 ASP A O 1
ATOM 729 N N . ARG A 1 98 ? -23.635 -8.075 -20.971 1.00 38.03 98 ARG A N 1
ATOM 730 C CA . ARG A 1 98 ? -24.651 -7.527 -21.871 1.00 38.03 98 ARG A CA 1
ATOM 731 C C . ARG A 1 98 ? -24.007 -7.168 -23.198 1.00 38.03 98 ARG A C 1
ATOM 733 O O . ARG A 1 98 ? -23.466 -6.083 -23.383 1.00 38.03 98 ARG A O 1
ATOM 740 N N . ASP A 1 99 ? -24.135 -8.119 -24.108 1.00 44.28 99 ASP A N 1
ATOM 741 C CA . ASP A 1 99 ? -24.143 -7.918 -25.550 1.00 44.28 99 ASP A CA 1
ATOM 742 C C . ASP A 1 99 ? -25.165 -6.821 -25.922 1.00 44.28 99 ASP A C 1
ATOM 744 O O . ASP A 1 99 ? -26.281 -6.798 -25.380 1.00 44.28 99 ASP A O 1
ATOM 748 N N . PRO A 1 100 ? -24.821 -5.907 -26.843 1.00 45.41 100 PRO A N 1
ATOM 749 C CA . PRO A 1 100 ? -25.727 -5.752 -27.968 1.00 45.41 100 PRO A CA 1
ATOM 750 C C . PRO A 1 100 ? -24.997 -5.609 -29.307 1.00 45.41 100 PRO A C 1
ATOM 752 O O . PRO A 1 100 ? -24.225 -4.687 -29.572 1.00 45.41 100 PRO A O 1
ATOM 755 N N . SER A 1 101 ? -25.388 -6.509 -30.194 1.00 40.59 101 SER A N 1
ATOM 756 C CA . SER A 1 101 ? -25.245 -6.483 -31.639 1.00 40.59 101 SER A CA 1
ATOM 757 C C . SER A 1 101 ? -25.752 -5.201 -32.330 1.00 40.59 101 SER A C 1
ATOM 759 O O . SER A 1 101 ? -26.824 -4.692 -32.013 1.00 40.59 101 SER A O 1
ATOM 761 N N . HIS A 1 102 ? -25.020 -4.829 -33.391 1.00 38.38 102 HIS A N 1
ATOM 762 C CA . HIS A 1 102 ? -25.416 -4.101 -34.611 1.00 38.38 102 HIS A CA 1
ATOM 763 C C . HIS A 1 102 ? -25.987 -2.668 -34.522 1.00 38.38 102 HIS A C 1
ATOM 765 O O . HIS A 1 102 ? -27.191 -2.481 -34.370 1.00 38.38 102 HIS A O 1
ATOM 771 N N . HIS A 1 103 ? -25.189 -1.682 -34.959 1.00 38.03 103 HIS A N 1
ATOM 772 C CA . HIS A 1 103 ? -25.605 -0.872 -36.112 1.00 38.03 103 HIS A CA 1
ATOM 773 C C . HIS A 1 103 ? -24.426 -0.293 -36.906 1.00 38.03 103 HIS A C 1
ATOM 775 O O . HIS A 1 103 ? -23.441 0.195 -36.363 1.00 38.03 103 HIS A O 1
ATOM 781 N N . ASP A 1 104 ? -24.583 -0.419 -38.214 1.00 37.81 104 ASP A N 1
ATOM 782 C CA . ASP A 1 104 ? -23.713 -0.041 -39.315 1.00 37.81 104 ASP A CA 1
ATOM 783 C C . ASP A 1 104 ? -24.101 1.375 -39.771 1.00 37.81 104 ASP A C 1
ATOM 785 O O . ASP A 1 104 ? -25.297 1.640 -39.906 1.00 37.81 104 ASP A O 1
ATOM 789 N N . GLN A 1 105 ? -23.136 2.273 -39.998 1.00 39.62 105 GLN A N 1
ATOM 790 C CA . GLN A 1 105 ? -23.263 3.336 -41.004 1.00 39.62 105 GLN A CA 1
ATOM 791 C C . GLN A 1 105 ? -21.949 4.096 -41.218 1.00 39.62 105 GLN A C 1
ATOM 793 O O . GLN A 1 105 ? -21.449 4.827 -40.363 1.00 39.62 105 GLN A O 1
ATOM 798 N N . ALA A 1 106 ? -21.425 3.930 -42.429 1.00 36.47 106 ALA A N 1
ATOM 799 C CA . ALA A 1 106 ? -20.374 4.729 -43.025 1.00 36.47 106 ALA A CA 1
ATOM 800 C C . ALA A 1 106 ? -20.909 6.084 -43.514 1.00 36.47 106 ALA A C 1
ATOM 802 O O . ALA A 1 106 ? -21.953 6.136 -44.158 1.00 36.47 106 ALA A O 1
ATOM 803 N N . HIS A 1 107 ? -20.120 7.148 -43.344 1.00 41.66 107 HIS A N 1
ATOM 804 C CA . HIS A 1 107 ? -20.174 8.320 -44.218 1.00 41.66 107 HIS A CA 1
ATOM 805 C C . HIS A 1 107 ? -18.763 8.843 -44.522 1.00 41.66 107 HIS A C 1
ATOM 807 O O . HIS A 1 107 ? -18.002 9.253 -43.652 1.00 41.66 107 HIS A O 1
ATOM 813 N N . THR A 1 108 ? -18.439 8.795 -45.810 1.00 35.62 108 THR A N 1
ATOM 814 C CA . THR A 1 108 ? -17.322 9.437 -46.509 1.00 35.62 108 THR A CA 1
ATOM 815 C C . THR A 1 108 ? -17.500 10.954 -46.606 1.00 35.62 108 THR A C 1
ATOM 817 O O . THR A 1 108 ? -18.613 11.376 -46.906 1.00 35.62 108 THR A O 1
ATOM 820 N N . ALA A 1 109 ? -16.411 11.739 -46.520 1.00 36.19 109 ALA A N 1
ATOM 821 C CA . ALA A 1 109 ? -16.146 12.888 -47.412 1.00 36.19 109 ALA A CA 1
ATOM 822 C C . ALA A 1 109 ? -14.800 13.609 -47.131 1.00 36.19 109 ALA A C 1
ATOM 824 O O . ALA A 1 109 ? -14.629 14.275 -46.119 1.00 36.19 109 ALA A O 1
ATOM 825 N N . THR A 1 110 ? -13.888 13.485 -48.105 1.00 36.72 110 THR A N 1
ATOM 826 C CA . THR A 1 110 ? -13.034 14.522 -48.743 1.00 36.72 110 THR A CA 1
ATOM 827 C C . THR A 1 110 ? -12.248 15.580 -47.942 1.00 36.72 110 THR A C 1
ATOM 829 O O . THR A 1 110 ? -12.778 16.584 -47.487 1.00 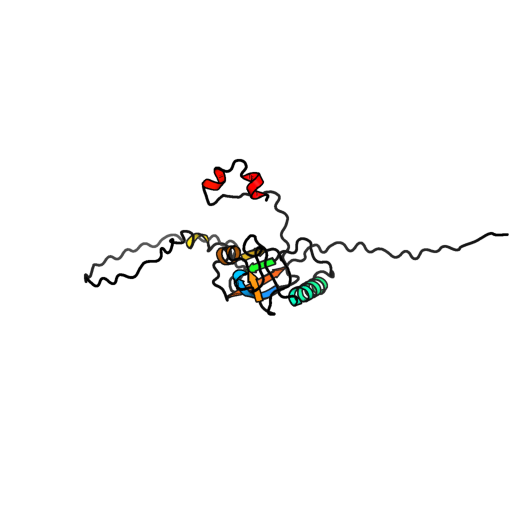36.72 110 THR A O 1
ATOM 832 N N . ALA A 1 111 ? -10.922 15.385 -47.978 1.00 39.34 111 ALA A N 1
ATOM 833 C CA . ALA A 1 111 ? -9.822 16.306 -48.315 1.00 39.34 111 ALA A CA 1
ATOM 834 C C . ALA A 1 111 ? -10.022 17.839 -48.258 1.00 39.34 111 ALA A C 1
ATOM 836 O O . ALA A 1 111 ? -10.773 18.405 -49.053 1.00 39.34 111 ALA A O 1
ATOM 837 N N . HIS A 1 112 ? -9.146 18.509 -47.493 1.00 37.44 112 HIS A N 1
ATOM 838 C CA . HIS A 1 112 ? -8.561 19.798 -47.877 1.00 37.44 112 HIS A CA 1
ATOM 839 C C . HIS A 1 112 ? -7.090 19.914 -47.447 1.00 37.44 112 HIS A C 1
ATOM 841 O O . HIS A 1 112 ? -6.701 19.579 -46.332 1.00 37.44 112 HIS A O 1
ATOM 847 N N . ASP A 1 113 ? -6.312 20.370 -48.419 1.00 39.84 113 ASP A N 1
ATOM 848 C CA . ASP A 1 113 ? -4.882 20.647 -48.482 1.00 39.84 113 ASP A CA 1
ATOM 849 C C . ASP A 1 113 ? -4.524 21.958 -47.754 1.00 39.84 113 ASP A C 1
ATOM 851 O O . ASP A 1 113 ? -5.285 22.926 -47.849 1.00 39.84 113 ASP A O 1
ATOM 855 N N . ARG A 1 114 ? -3.371 22.000 -47.061 1.00 42.72 114 ARG A N 1
ATOM 856 C CA . ARG A 1 114 ? -2.466 23.167 -47.019 1.00 42.72 114 ARG A CA 1
ATOM 857 C C . ARG A 1 114 ? -1.170 22.898 -46.249 1.00 42.72 114 ARG A C 1
ATOM 859 O O . ARG A 1 114 ? -1.157 22.535 -45.076 1.00 42.72 114 ARG A O 1
ATOM 866 N N . SER A 1 115 ? -0.083 23.154 -46.961 1.00 38.12 115 SER A N 1
ATOM 867 C CA . SER A 1 115 ? 1.320 23.022 -46.589 1.00 38.12 115 SER A CA 1
ATOM 868 C C . SER A 1 115 ? 1.853 24.075 -45.598 1.00 38.12 115 SER A C 1
ATOM 870 O O . SER A 1 115 ? 1.381 25.208 -45.547 1.00 38.12 115 SER A O 1
ATOM 872 N N . THR A 1 116 ? 2.978 23.692 -44.974 1.00 36.41 116 THR A N 1
ATOM 873 C CA . THR A 1 116 ? 4.140 24.525 -44.585 1.00 36.41 116 THR A CA 1
ATOM 874 C C . THR A 1 116 ? 4.101 25.248 -43.232 1.00 36.41 116 THR A C 1
ATOM 876 O O . THR A 1 116 ? 3.467 26.285 -43.088 1.00 36.41 116 THR A O 1
ATOM 879 N N . THR A 1 117 ? 4.918 24.782 -42.273 1.00 37.78 117 THR A N 1
ATOM 880 C CA . THR A 1 117 ? 6.115 25.497 -41.759 1.00 37.78 117 THR A CA 1
ATOM 881 C C . THR A 1 117 ? 6.927 24.561 -40.850 1.00 37.78 117 THR A C 1
ATOM 883 O O . THR A 1 117 ? 6.447 24.086 -39.825 1.00 37.78 117 THR A O 1
ATOM 886 N N . GLN A 1 118 ? 8.170 24.282 -41.255 1.00 40.31 118 GLN A N 1
ATOM 887 C CA . GLN A 1 118 ? 9.199 23.618 -40.454 1.00 40.31 118 GLN A CA 1
ATOM 888 C C . GLN A 1 118 ? 9.569 24.487 -39.243 1.00 40.31 118 GLN A C 1
ATOM 890 O O . GLN A 1 118 ? 10.095 25.585 -39.412 1.00 40.31 118 GLN A O 1
ATOM 895 N N . GLN A 1 119 ? 9.391 23.961 -38.033 1.00 36.47 119 GLN A N 1
ATOM 896 C CA . GLN A 1 119 ? 10.161 24.378 -36.863 1.00 36.47 119 GLN A CA 1
ATOM 897 C C . GLN A 1 119 ? 10.831 23.142 -36.261 1.00 36.47 119 GLN A C 1
ATOM 899 O O . GLN A 1 119 ? 10.189 22.236 -35.735 1.00 36.47 119 GLN A O 1
ATOM 904 N N . HIS A 1 120 ? 12.153 23.099 -36.416 1.00 33.47 120 HIS A N 1
ATOM 905 C CA . HIS A 1 120 ? 13.039 22.142 -35.772 1.00 33.47 120 HIS A CA 1
ATOM 906 C C . HIS A 1 120 ? 13.103 22.466 -34.272 1.00 33.47 120 HIS A C 1
ATOM 908 O O . HIS A 1 120 ? 13.747 23.428 -33.862 1.00 33.47 120 HIS A O 1
ATOM 914 N N . SER A 1 121 ? 12.464 21.639 -33.449 1.00 36.50 121 SER A N 1
ATOM 915 C CA . SER A 1 121 ? 12.772 21.507 -32.022 1.00 36.50 121 SER A CA 1
ATOM 916 C C . SER A 1 121 ? 13.203 20.062 -31.760 1.00 36.50 121 SER A C 1
ATOM 918 O O . SER A 1 121 ? 12.640 19.147 -32.371 1.00 36.50 121 SER A O 1
ATOM 920 N N . PRO A 1 122 ? 14.222 19.820 -30.918 1.00 36.38 122 PRO A N 1
ATOM 921 C CA . PRO A 1 122 ? 14.729 18.478 -30.675 1.00 36.38 122 PRO A CA 1
ATOM 922 C C . PRO A 1 122 ? 13.639 17.659 -29.981 1.00 36.38 122 PRO A C 1
ATOM 924 O O . PRO A 1 122 ? 13.312 17.890 -28.819 1.00 36.38 122 PRO A O 1
ATOM 927 N N . ARG A 1 123 ? 13.052 16.707 -30.715 1.00 32.47 123 ARG A N 1
ATOM 928 C CA . ARG A 1 123 ? 12.184 15.679 -30.144 1.00 32.47 123 ARG A CA 1
ATOM 929 C C . ARG A 1 123 ? 13.036 14.837 -29.201 1.00 32.47 123 ARG A C 1
ATOM 931 O O . ARG A 1 123 ? 13.748 13.938 -29.641 1.00 32.47 123 ARG A O 1
ATOM 938 N N . LEU A 1 124 ? 12.966 15.146 -27.909 1.00 35.44 124 LEU A N 1
ATOM 939 C CA . LEU A 1 124 ? 13.217 14.155 -26.873 1.00 35.44 124 LEU A CA 1
ATOM 940 C C . LEU A 1 124 ? 12.351 12.947 -27.230 1.00 35.44 124 LEU A C 1
ATOM 942 O O . LEU A 1 124 ? 11.150 13.092 -27.463 1.00 35.44 124 LEU A O 1
ATOM 946 N N . TYR A 1 125 ? 12.984 11.788 -27.372 1.00 30.83 125 TYR A N 1
ATOM 947 C CA . TYR A 1 125 ? 12.299 10.533 -27.624 1.00 30.83 125 TYR A CA 1
ATOM 948 C C . TYR A 1 125 ? 11.330 10.276 -26.465 1.00 30.83 125 TYR A C 1
ATOM 950 O O . TYR A 1 125 ? 11.720 9.735 -25.434 1.00 30.83 125 TYR A O 1
ATOM 958 N N . SER A 1 126 ? 10.064 10.661 -26.618 1.00 36.12 126 SER A N 1
ATOM 959 C CA . SER A 1 126 ? 9.000 10.034 -25.856 1.00 36.12 126 SER A CA 1
ATOM 960 C C . SER A 1 126 ? 8.863 8.633 -26.431 1.00 36.12 126 SER A C 1
ATOM 962 O O . SER A 1 126 ? 8.382 8.430 -27.546 1.00 36.12 126 SER A O 1
ATOM 964 N N . VAL A 1 127 ? 9.382 7.652 -25.696 1.00 36.78 127 VAL A N 1
ATOM 965 C CA . VAL A 1 127 ? 9.061 6.253 -25.961 1.00 36.78 127 VAL A CA 1
ATOM 966 C C . VAL A 1 127 ? 7.535 6.166 -25.880 1.00 36.78 127 VAL A C 1
ATOM 968 O O . VAL A 1 127 ? 6.980 6.501 -24.830 1.00 36.78 127 VAL A O 1
ATOM 971 N N . PRO A 1 128 ? 6.828 5.781 -26.958 1.00 36.66 128 PRO A N 1
ATOM 972 C CA . PRO A 1 128 ? 5.392 5.598 -26.884 1.00 36.66 128 PRO A CA 1
ATOM 973 C C . PRO A 1 128 ? 5.149 4.519 -25.836 1.00 36.66 128 PRO A C 1
ATOM 975 O O . PRO A 1 128 ? 5.605 3.383 -25.998 1.00 36.66 128 PRO A O 1
ATOM 978 N N . SER A 1 129 ? 4.497 4.883 -24.735 1.00 45.03 129 SER A N 1
ATOM 979 C CA . SER A 1 129 ? 4.126 3.935 -23.693 1.00 45.03 129 SER A CA 1
ATOM 980 C C . SER A 1 129 ? 3.093 2.987 -24.299 1.00 45.03 129 SER A C 1
ATOM 982 O O . SER A 1 129 ? 1.902 3.286 -24.339 1.00 45.03 129 SER A O 1
ATOM 984 N N . HIS A 1 130 ? 3.553 1.854 -24.836 1.00 37.50 130 HIS A N 1
ATOM 985 C CA . HIS A 1 130 ? 2.747 0.830 -25.520 1.00 37.50 130 HIS A CA 1
ATOM 986 C C . HIS A 1 130 ? 1.740 0.120 -24.583 1.00 37.50 130 HIS A C 1
ATOM 988 O O . HIS A 1 130 ? 1.240 -0.950 -24.907 1.00 37.50 130 HIS A O 1
ATOM 994 N N . ASN A 1 131 ? 1.428 0.700 -23.420 1.00 48.44 131 ASN A N 1
ATOM 995 C CA . ASN A 1 131 ? 0.641 0.086 -22.353 1.00 48.44 131 ASN A CA 1
ATOM 996 C C . ASN A 1 131 ? -0.527 0.941 -21.838 1.00 48.44 131 ASN A C 1
ATOM 998 O O . ASN A 1 131 ? -1.176 0.543 -20.874 1.00 48.44 131 ASN A O 1
ATOM 1002 N N . ALA A 1 132 ? -0.848 2.075 -22.470 1.00 43.78 132 ALA A N 1
ATOM 1003 C CA . ALA A 1 132 ? -1.987 2.898 -22.046 1.00 43.78 132 ALA A CA 1
ATOM 1004 C C . ALA A 1 132 ? -3.326 2.126 -22.065 1.00 43.78 132 ALA A C 1
ATOM 1006 O O . ALA A 1 132 ? -4.145 2.297 -21.171 1.00 43.78 132 ALA A O 1
ATOM 1007 N N . ALA A 1 133 ? -3.520 1.214 -23.026 1.00 40.41 133 ALA A N 1
ATOM 1008 C CA . ALA A 1 133 ? -4.766 0.453 -23.164 1.00 40.41 133 ALA A CA 1
ATOM 1009 C C . ALA A 1 133 ? -4.891 -0.752 -22.204 1.00 40.41 133 ALA A C 1
ATOM 1011 O O . ALA A 1 133 ? -6.003 -1.151 -21.878 1.00 40.41 133 ALA A O 1
ATOM 1012 N N . ALA A 1 134 ? -3.778 -1.323 -21.722 1.00 44.72 134 ALA A N 1
ATOM 1013 C CA . ALA A 1 134 ? -3.792 -2.431 -20.754 1.00 44.72 134 ALA A CA 1
ATOM 1014 C C . ALA A 1 134 ? -3.845 -1.950 -19.289 1.00 44.72 134 ALA A C 1
ATOM 1016 O O . ALA A 1 134 ? -4.196 -2.716 -18.394 1.00 44.72 134 ALA A O 1
ATOM 1017 N N . ARG A 1 135 ? -3.511 -0.675 -19.045 1.00 46.53 135 ARG A N 1
ATOM 1018 C CA . ARG A 1 135 ? -3.530 -0.026 -17.723 1.00 46.53 135 ARG A CA 1
ATOM 1019 C C . ARG A 1 135 ? -4.932 0.173 -17.143 1.00 46.53 135 ARG A C 1
ATOM 1021 O O . ARG A 1 135 ? -5.069 0.245 -15.932 1.00 46.53 135 ARG A O 1
ATOM 1028 N N . ALA A 1 136 ? -5.969 0.200 -17.978 1.00 44.91 136 ALA A N 1
ATOM 1029 C CA . ALA A 1 136 ? -7.338 0.521 -17.566 1.00 44.91 136 ALA A CA 1
ATOM 1030 C C . ALA A 1 136 ? -8.084 -0.598 -16.799 1.00 44.91 136 ALA A C 1
ATOM 1032 O O . ALA A 1 136 ? -9.280 -0.471 -16.569 1.00 44.91 136 ALA A O 1
ATOM 1033 N N . GLN A 1 137 ? -7.428 -1.706 -16.432 1.00 53.31 137 GLN A N 1
ATOM 1034 C CA . GLN A 1 137 ? -8.114 -2.893 -15.893 1.00 53.31 137 GLN A CA 1
ATOM 1035 C C . GLN A 1 137 ? -8.001 -3.107 -14.381 1.00 53.31 137 GLN A C 1
ATOM 1037 O O . GLN A 1 137 ? -8.600 -4.051 -13.873 1.00 53.31 137 GLN A O 1
ATOM 1042 N N . ARG A 1 138 ? -7.247 -2.289 -13.640 1.00 62.78 138 ARG A N 1
ATOM 1043 C CA . ARG A 1 138 ? -7.168 -2.433 -12.179 1.00 62.78 138 ARG A CA 1
ATOM 1044 C C . ARG A 1 138 ? -7.575 -1.141 -11.497 1.00 62.78 138 ARG A C 1
ATOM 1046 O O . ARG A 1 138 ? -6.877 -0.143 -11.596 1.00 62.78 138 ARG A O 1
ATOM 1053 N N . SER A 1 139 ? -8.690 -1.198 -10.777 1.00 83.81 139 SER A N 1
ATOM 1054 C CA . SER A 1 139 ? -9.182 -0.109 -9.928 1.00 83.81 139 SER A CA 1
ATOM 1055 C C . SER A 1 139 ? -8.335 0.097 -8.668 1.00 83.81 139 SER A C 1
ATOM 1057 O O . SER A 1 139 ? -8.477 1.118 -7.993 1.00 83.81 139 SER A O 1
ATOM 1059 N N . TYR A 1 140 ? -7.447 -0.854 -8.352 1.00 92.94 140 TYR A N 1
ATOM 1060 C CA . TYR A 1 140 ? -6.610 -0.816 -7.161 1.00 92.94 140 TYR A CA 1
ATOM 1061 C C . TYR A 1 140 ? -5.299 -1.612 -7.299 1.00 92.94 140 TYR A C 1
ATOM 1063 O O . TYR A 1 140 ? -5.153 -2.492 -8.153 1.00 92.94 140 TYR A O 1
ATOM 1071 N N . VAL A 1 141 ? -4.360 -1.346 -6.392 1.00 94.38 141 VAL A N 1
ATOM 1072 C CA . VAL A 1 141 ? -3.145 -2.145 -6.154 1.00 94.38 141 VAL A CA 1
ATOM 1073 C C . VAL A 1 141 ? -3.015 -2.479 -4.670 1.00 94.38 141 VAL A C 1
ATOM 1075 O O . VAL A 1 141 ? -3.572 -1.778 -3.826 1.00 94.38 141 VAL A O 1
ATOM 1078 N N . TYR A 1 142 ? -2.279 -3.544 -4.351 1.00 94.94 142 TYR A N 1
ATOM 1079 C CA . TYR A 1 142 ? -1.912 -3.862 -2.971 1.00 94.94 142 TYR A CA 1
ATOM 1080 C C . TYR A 1 142 ? -0.489 -3.401 -2.679 1.00 94.94 142 TYR A C 1
ATOM 1082 O O . TYR A 1 142 ? 0.375 -3.479 -3.554 1.00 94.94 142 TYR A O 1
ATOM 1090 N N . ALA A 1 143 ? -0.261 -2.944 -1.454 1.00 95.69 143 ALA A N 1
ATOM 1091 C CA . ALA A 1 143 ? 1.040 -2.502 -0.989 1.00 95.69 143 ALA A CA 1
ATOM 1092 C C . ALA A 1 143 ? 1.284 -2.907 0.467 1.00 95.69 143 ALA A C 1
ATOM 1094 O O . ALA A 1 143 ? 0.367 -2.896 1.288 1.00 95.69 143 ALA A O 1
ATOM 1095 N N . GLY A 1 144 ? 2.531 -3.228 0.798 1.00 94.75 144 GLY A N 1
ATOM 1096 C CA . GLY A 1 144 ? 2.979 -3.307 2.186 1.00 94.75 144 GLY A CA 1
ATOM 1097 C C . GLY A 1 144 ? 3.312 -1.922 2.742 1.00 94.75 144 GLY A C 1
ATOM 1098 O O . GLY A 1 144 ? 3.470 -0.958 1.995 1.00 94.75 144 GLY A O 1
ATOM 1099 N N . ILE A 1 145 ? 3.487 -1.819 4.055 1.00 93.81 145 ILE A N 1
ATOM 1100 C CA . ILE A 1 145 ? 4.024 -0.608 4.690 1.00 93.81 145 ILE A CA 1
ATOM 1101 C C . ILE A 1 145 ? 5.517 -0.822 4.940 1.00 93.81 145 ILE A C 1
ATOM 1103 O O . ILE A 1 145 ? 5.915 -1.842 5.503 1.00 93.81 145 ILE A O 1
ATOM 1107 N N . LEU A 1 146 ? 6.352 0.115 4.492 1.00 92.00 146 LEU A N 1
ATOM 1108 C CA . LEU A 1 146 ? 7.782 0.110 4.792 1.00 92.00 146 LEU A CA 1
ATOM 1109 C C . LEU A 1 146 ? 8.036 0.665 6.193 1.00 92.00 146 LEU A C 1
ATOM 1111 O O . LEU A 1 146 ? 8.669 0.007 7.012 1.00 92.00 146 LEU A O 1
ATOM 1115 N N . GLU A 1 147 ? 7.546 1.877 6.441 1.00 91.88 147 GLU A N 1
ATOM 1116 C CA . GLU A 1 147 ? 7.704 2.604 7.696 1.00 91.88 147 GLU A CA 1
ATOM 1117 C C . GLU A 1 147 ? 6.650 3.714 7.826 1.00 91.88 147 GLU A C 1
ATOM 1119 O O . GLU A 1 147 ? 5.938 4.041 6.871 1.00 91.88 147 GLU A O 1
ATOM 1124 N N . PHE A 1 148 ? 6.563 4.291 9.025 1.00 94.06 148 PHE A N 1
ATOM 1125 C CA . PHE A 1 148 ? 5.674 5.404 9.343 1.00 94.06 148 PHE A CA 1
ATOM 1126 C C . PHE A 1 148 ? 6.489 6.689 9.568 1.00 94.06 148 PHE A C 1
ATOM 1128 O O . PHE A 1 148 ? 6.668 7.132 10.699 1.00 94.06 148 PHE A O 1
ATOM 1135 N N . SER A 1 149 ? 7.067 7.232 8.495 1.00 91.69 149 SER A N 1
ATOM 1136 C CA . SER A 1 149 ? 8.009 8.362 8.526 1.00 91.69 149 SER A CA 1
ATOM 1137 C C . SER A 1 149 ? 7.701 9.460 7.496 1.00 91.69 149 SER A C 1
ATOM 1139 O O . SER A 1 149 ? 8.542 10.332 7.258 1.00 91.69 149 SER A O 1
ATOM 1141 N N . ALA A 1 150 ? 6.528 9.421 6.850 1.00 90.94 150 ALA A N 1
ATOM 1142 C CA . ALA A 1 150 ? 6.149 10.442 5.876 1.00 90.94 150 ALA A CA 1
ATOM 1143 C C . ALA A 1 150 ? 6.127 11.828 6.550 1.00 90.94 150 ALA A C 1
ATOM 1145 O O . ALA A 1 150 ? 5.728 11.924 7.711 1.00 90.94 150 ALA A O 1
ATOM 1146 N N . PRO A 1 151 ? 6.547 12.895 5.847 1.00 86.25 151 PRO A N 1
ATOM 1147 C CA . PRO A 1 151 ? 6.809 14.196 6.467 1.00 86.25 151 PRO A CA 1
ATOM 1148 C C . PRO A 1 151 ? 5.546 14.922 6.941 1.00 86.25 151 PRO A C 1
ATOM 1150 O O . PRO A 1 151 ? 5.607 15.694 7.893 1.00 86.25 151 PRO A O 1
ATOM 1153 N N . GLU A 1 152 ? 4.411 14.688 6.284 1.00 91.31 152 GLU A N 1
ATOM 1154 C CA . GLU A 1 152 ? 3.165 15.410 6.533 1.00 91.31 152 GLU A CA 1
ATOM 1155 C C . GLU A 1 152 ? 2.009 14.438 6.784 1.00 91.31 152 GLU A C 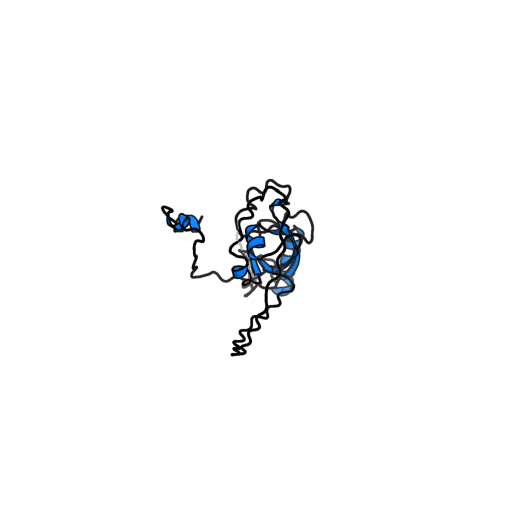1
ATOM 1157 O O . GLU A 1 152 ? 1.894 13.389 6.142 1.00 91.31 152 GLU A O 1
ATOM 1162 N N . THR A 1 153 ? 1.119 14.809 7.708 1.00 93.75 153 THR A N 1
ATOM 1163 C CA . THR A 1 153 ? -0.186 14.144 7.848 1.00 93.75 153 THR A CA 1
ATOM 1164 C C . THR A 1 153 ? -0.991 14.272 6.551 1.00 93.75 153 THR A C 1
ATOM 1166 O O . THR A 1 153 ? -0.890 15.268 5.840 1.00 93.75 153 THR A O 1
ATOM 1169 N N . GLY A 1 154 ? -1.801 13.260 6.227 1.00 95.69 154 GLY A N 1
ATOM 1170 C CA . GLY A 1 154 ? -2.622 13.273 5.010 1.00 95.69 154 GLY A CA 1
ATOM 1171 C C . GLY A 1 154 ? -1.873 12.915 3.720 1.00 95.69 154 GLY A C 1
ATOM 1172 O O . GLY A 1 154 ? -2.474 12.964 2.648 1.00 95.69 154 GLY A O 1
ATOM 1173 N N . VAL A 1 155 ? -0.598 12.523 3.806 1.00 95.44 155 VAL A N 1
ATOM 1174 C CA . VAL A 1 155 ? 0.219 12.102 2.661 1.00 95.44 155 VAL A CA 1
ATOM 1175 C C . VAL A 1 155 ? 0.564 10.613 2.741 1.00 95.44 155 VAL A C 1
ATOM 1177 O O . VAL A 1 155 ? 0.835 10.070 3.813 1.00 95.44 155 VAL A O 1
ATOM 1180 N N . VAL A 1 156 ? 0.595 9.955 1.581 1.00 96.25 156 VAL A N 1
ATOM 1181 C CA . VAL A 1 156 ? 1.201 8.631 1.388 1.00 96.25 156 VAL A CA 1
ATOM 1182 C C . VAL A 1 156 ? 2.291 8.724 0.324 1.00 96.25 156 VAL A C 1
ATOM 1184 O O . VAL A 1 156 ? 2.044 9.186 -0.790 1.00 96.25 156 VAL A O 1
ATOM 1187 N N . ALA A 1 157 ? 3.506 8.281 0.643 1.00 94.75 157 ALA A N 1
ATOM 1188 C CA . ALA A 1 157 ? 4.567 8.190 -0.352 1.00 94.75 157 ALA A CA 1
ATOM 1189 C C . ALA A 1 157 ? 4.526 6.819 -1.036 1.00 94.75 157 ALA A C 1
ATOM 1191 O O . ALA A 1 157 ? 4.606 5.774 -0.384 1.00 94.75 157 ALA A O 1
ATOM 1192 N N . VAL A 1 158 ? 4.392 6.833 -2.362 1.00 94.69 158 VAL A N 1
ATOM 1193 C CA . VAL A 1 158 ? 4.108 5.656 -3.188 1.00 94.69 158 VAL A CA 1
ATOM 1194 C C . VAL A 1 158 ? 5.232 5.443 -4.213 1.00 94.69 158 VAL A C 1
ATOM 1196 O O . VAL A 1 158 ? 5.632 6.395 -4.888 1.00 94.69 158 VAL A O 1
ATOM 1199 N N . PRO A 1 159 ? 5.769 4.216 -4.362 1.00 93.38 159 PRO A N 1
ATOM 1200 C CA . PRO A 1 159 ? 6.735 3.906 -5.410 1.00 93.38 159 PRO A CA 1
ATOM 1201 C C . PRO A 1 159 ? 6.190 4.190 -6.813 1.00 93.38 159 PRO A C 1
ATOM 1203 O O . PRO A 1 159 ? 5.026 3.909 -7.108 1.00 93.38 159 PRO A O 1
ATOM 1206 N N . ALA A 1 160 ? 7.060 4.667 -7.709 1.00 90.88 160 ALA A N 1
ATOM 1207 C CA . ALA A 1 160 ? 6.697 4.974 -9.096 1.00 90.88 160 ALA A CA 1
ATOM 1208 C C . ALA A 1 160 ? 6.040 3.784 -9.817 1.00 90.88 160 ALA A C 1
ATOM 1210 O O . ALA A 1 160 ? 5.083 3.978 -10.551 1.00 90.88 160 ALA A O 1
ATOM 1211 N N . SER A 1 161 ? 6.478 2.550 -9.539 1.00 89.94 161 SER A N 1
ATOM 1212 C CA . SER A 1 161 ? 5.887 1.320 -10.086 1.00 89.94 161 SER A CA 1
ATOM 1213 C C . SER A 1 161 ? 4.408 1.131 -9.727 1.00 89.94 161 SER A C 1
ATOM 1215 O O . SER A 1 161 ? 3.642 0.628 -10.549 1.00 89.94 161 SER A O 1
ATOM 1217 N N . LEU A 1 162 ? 3.995 1.518 -8.515 1.00 92.88 162 LEU A N 1
ATOM 1218 C CA . LEU A 1 162 ? 2.605 1.411 -8.066 1.00 92.88 162 LEU A CA 1
ATOM 1219 C C . LEU A 1 162 ? 1.747 2.551 -8.620 1.00 92.88 162 LEU A C 1
ATOM 1221 O O . LEU A 1 162 ? 0.627 2.297 -9.056 1.00 92.88 162 LEU A O 1
ATOM 1225 N N . LEU A 1 163 ? 2.282 3.774 -8.671 1.00 92.75 163 LEU A N 1
ATOM 1226 C CA . LEU A 1 163 ? 1.635 4.908 -9.346 1.00 92.75 163 LEU A CA 1
ATOM 1227 C C . LEU A 1 163 ? 1.406 4.596 -10.827 1.00 92.75 163 LEU A C 1
ATOM 1229 O O . LEU A 1 163 ? 0.311 4.771 -11.360 1.00 92.75 163 LEU A O 1
ATOM 1233 N N . ASP A 1 164 ? 2.427 4.020 -11.459 1.00 90.62 164 ASP A N 1
ATOM 1234 C CA . ASP A 1 164 ? 2.366 3.542 -12.823 1.00 90.62 164 ASP A CA 1
ATOM 1235 C C . ASP A 1 164 ? 1.288 2.466 -13.000 1.00 90.62 164 ASP A C 1
ATOM 1237 O O . ASP A 1 164 ? 0.569 2.487 -14.001 1.00 90.62 164 ASP A O 1
ATOM 1241 N N . ALA A 1 165 ? 1.177 1.519 -12.070 1.00 89.62 165 ALA A N 1
ATOM 1242 C CA . ALA A 1 165 ? 0.164 0.470 -12.122 1.00 89.62 165 ALA A CA 1
ATOM 1243 C C . ALA A 1 165 ? -1.262 1.008 -11.915 1.00 89.62 165 ALA A C 1
ATOM 1245 O O . ALA A 1 165 ? -2.187 0.474 -12.523 1.00 89.62 165 ALA A O 1
ATOM 1246 N N . LEU A 1 166 ? -1.427 2.060 -11.108 1.00 91.19 166 LEU A N 1
ATOM 1247 C CA . LEU A 1 166 ? -2.698 2.761 -10.898 1.00 91.19 166 LEU A CA 1
ATOM 1248 C C . LEU A 1 166 ? -3.057 3.724 -12.040 1.00 91.19 166 LEU A C 1
ATOM 1250 O O . LEU A 1 166 ? -4.214 4.114 -12.157 1.00 91.19 166 LEU A O 1
ATOM 1254 N N . GLY A 1 167 ? -2.090 4.110 -12.878 1.00 91.19 167 GLY A N 1
ATOM 1255 C CA . GLY A 1 167 ? -2.303 5.109 -13.928 1.00 91.19 167 GLY A CA 1
ATOM 1256 C C . GLY A 1 167 ? -2.551 6.516 -13.375 1.00 91.19 167 GLY A C 1
ATOM 1257 O O . GLY A 1 167 ? -3.299 7.275 -13.980 1.00 91.19 167 GLY A O 1
ATOM 1258 N N . VAL A 1 168 ? -1.938 6.827 -12.233 1.00 90.31 168 VAL A N 1
ATOM 1259 C CA . VAL A 1 168 ? -2.132 8.060 -11.457 1.00 90.31 168 VAL A CA 1
ATOM 1260 C C . VAL A 1 168 ? -0.957 9.013 -11.653 1.00 90.31 168 VAL A C 1
ATOM 1262 O O . VAL A 1 168 ? 0.196 8.574 -11.677 1.00 90.31 168 VAL A O 1
ATOM 1265 N N . GLU A 1 169 ? -1.240 10.312 -11.757 1.00 93.19 169 GLU A N 1
ATOM 1266 C CA . GLU A 1 169 ? -0.227 11.370 -11.836 1.00 93.19 169 GLU A CA 1
ATOM 1267 C C . GLU A 1 169 ? -0.188 12.156 -10.513 1.00 93.19 169 GLU A C 1
ATOM 1269 O O . GLU A 1 169 ? -1.112 12.912 -10.218 1.00 93.19 169 GLU A O 1
ATOM 1274 N N . PRO A 1 170 ? 0.861 11.997 -9.682 1.00 93.00 170 PRO A N 1
ATOM 1275 C CA . PRO A 1 170 ? 0.961 12.733 -8.426 1.00 93.00 170 PRO A CA 1
ATOM 1276 C C . PRO A 1 170 ? 1.106 14.256 -8.616 1.00 93.00 170 PRO A C 1
ATOM 1278 O O . PRO A 1 170 ? 1.804 14.687 -9.538 1.00 93.00 170 PRO A O 1
ATOM 1281 N N . PRO A 1 171 ? 0.588 15.082 -7.687 1.00 95.12 171 PRO A N 1
ATOM 1282 C CA . PRO A 1 171 ? -0.149 14.686 -6.491 1.00 95.12 171 PRO A CA 1
ATOM 1283 C C . PRO A 1 171 ? -1.621 14.390 -6.806 1.00 95.12 171 PRO A C 1
ATOM 1285 O O . PRO A 1 171 ? -2.327 15.226 -7.363 1.00 95.12 171 PRO A O 1
ATOM 1288 N N . GLU A 1 172 ? -2.105 13.224 -6.387 1.00 94.12 172 GLU A N 1
ATOM 1289 C CA . GLU A 1 172 ? -3.499 12.805 -6.572 1.00 94.12 172 GLU A CA 1
ATOM 1290 C C . GLU A 1 172 ? -4.022 12.152 -5.289 1.00 94.12 172 GLU A C 1
ATOM 1292 O O . GLU A 1 172 ? -3.254 11.652 -4.470 1.00 94.12 172 GLU A O 1
ATOM 1297 N N . MET A 1 173 ? -5.332 12.189 -5.064 1.00 96.25 173 MET A N 1
ATOM 1298 C CA . MET A 1 173 ? -5.933 11.601 -3.871 1.00 96.25 173 MET A CA 1
ATOM 1299 C C . MET A 1 173 ? -6.175 10.106 -4.074 1.00 96.25 173 MET A C 1
ATOM 1301 O O . MET A 1 173 ? -6.853 9.709 -5.019 1.00 96.25 173 MET A O 1
ATOM 1305 N N . LEU A 1 174 ? -5.686 9.283 -3.150 1.00 96.44 174 LEU A N 1
ATOM 1306 C CA . LEU A 1 174 ? -5.923 7.844 -3.118 1.00 96.44 174 LEU A CA 1
ATOM 1307 C C . LEU A 1 174 ? -6.748 7.461 -1.894 1.00 96.44 174 LEU A C 1
ATOM 1309 O O . LEU A 1 174 ? -6.536 7.957 -0.787 1.00 96.44 174 LEU A O 1
ATOM 1313 N N . ARG A 1 175 ? -7.655 6.508 -2.087 1.00 96.88 175 ARG A N 1
ATOM 1314 C CA . ARG A 1 175 ? -8.264 5.745 -1.002 1.00 96.88 175 ARG A CA 1
ATOM 1315 C C . ARG A 1 175 ? -7.282 4.665 -0.569 1.00 96.88 175 ARG A C 1
ATOM 1317 O O . ARG A 1 175 ? -6.869 3.842 -1.388 1.00 96.88 175 ARG A O 1
ATOM 1324 N N . VAL A 1 176 ? -6.937 4.686 0.713 1.00 97.38 176 VAL A N 1
ATOM 1325 C CA . VAL A 1 176 ? -6.019 3.748 1.362 1.00 97.38 176 VAL A CA 1
ATOM 1326 C C . VAL A 1 176 ? -6.795 2.980 2.419 1.00 97.38 176 VAL A C 1
ATOM 1328 O O . VAL A 1 176 ? -7.485 3.582 3.237 1.00 97.38 176 VAL A O 1
ATOM 1331 N N . GLU A 1 177 ? -6.709 1.656 2.389 1.00 96.81 177 GLU A N 1
ATOM 1332 C CA . GLU A 1 177 ? -7.508 0.776 3.243 1.00 96.81 177 GLU A CA 1
ATOM 1333 C C . GLU A 1 177 ? -6.691 -0.422 3.722 1.00 96.81 177 GLU A C 1
ATOM 1335 O O . GLU A 1 177 ? -5.981 -1.029 2.923 1.00 96.81 177 GLU A O 1
ATOM 1340 N N . VAL A 1 178 ? -6.823 -0.788 4.999 1.00 95.81 178 VAL A N 1
ATOM 1341 C CA . VAL A 1 178 ? -6.313 -2.063 5.524 1.00 95.81 178 VAL A CA 1
ATOM 1342 C C . VAL A 1 178 ? -7.199 -3.198 5.027 1.00 95.81 178 VAL A C 1
ATOM 1344 O O . VAL A 1 178 ? -8.416 -3.173 5.206 1.00 95.81 178 VAL A O 1
ATOM 1347 N N . VAL A 1 179 ? -6.585 -4.205 4.416 1.00 94.38 179 VAL A N 1
ATOM 1348 C CA . VAL A 1 179 ? -7.287 -5.338 3.806 1.00 94.38 179 VAL A CA 1
ATOM 1349 C C . VAL A 1 179 ? -6.653 -6.660 4.212 1.00 94.38 179 VAL A C 1
ATOM 1351 O O . VAL A 1 179 ? -5.439 -6.747 4.392 1.00 94.38 179 VAL A O 1
ATOM 1354 N N . ASP A 1 180 ? -7.472 -7.706 4.270 1.00 90.69 180 ASP A N 1
ATOM 1355 C CA . ASP A 1 180 ? -6.974 -9.075 4.306 1.00 90.69 180 ASP A CA 1
ATOM 1356 C C . ASP A 1 180 ? -6.719 -9.573 2.894 1.00 90.69 180 ASP A C 1
ATOM 1358 O O . ASP A 1 180 ? -7.604 -9.565 2.033 1.00 90.69 180 ASP A O 1
ATOM 1362 N N . VAL A 1 181 ? -5.498 -10.043 2.662 1.00 86.50 181 VAL A N 1
ATOM 1363 C CA . VAL A 1 181 ? -5.136 -10.706 1.413 1.00 86.50 181 VAL A CA 1
ATOM 1364 C C . VAL A 1 181 ? -4.814 -12.162 1.731 1.00 86.50 181 VAL A C 1
ATOM 1366 O O . VAL A 1 181 ? -3.809 -12.430 2.394 1.00 86.50 181 VAL A O 1
ATOM 1369 N N . PRO A 1 182 ? -5.637 -13.127 1.278 1.00 84.69 182 PRO A N 1
ATOM 1370 C CA . PRO A 1 182 ? -5.347 -14.532 1.505 1.00 84.69 182 PRO A CA 1
ATOM 1371 C C . PRO A 1 182 ? -4.056 -14.925 0.782 1.00 84.69 182 PRO A C 1
ATOM 1373 O O . PRO A 1 182 ? -3.793 -14.498 -0.346 1.00 84.69 182 PRO A O 1
ATOM 1376 N N . LEU A 1 183 ? -3.261 -15.783 1.422 1.00 86.06 183 LEU A N 1
ATOM 1377 C CA . LEU A 1 183 ? -2.040 -16.320 0.828 1.00 86.06 183 LEU A CA 1
ATOM 1378 C C . LEU A 1 183 ? -2.362 -17.041 -0.484 1.00 86.06 183 LEU A C 1
ATOM 1380 O O . LEU A 1 183 ? -3.156 -17.984 -0.529 1.00 86.06 183 LEU A O 1
ATOM 1384 N N . ALA A 1 184 ? -1.710 -16.613 -1.562 1.00 85.44 184 ALA A N 1
ATOM 1385 C CA . ALA A 1 184 ? -1.845 -17.275 -2.846 1.00 85.44 184 ALA A CA 1
ATOM 1386 C C . ALA A 1 184 ? -1.181 -18.660 -2.792 1.00 85.44 184 ALA A C 1
ATOM 1388 O O . ALA A 1 184 ? 0.018 -18.780 -2.557 1.00 85.44 184 ALA A O 1
ATOM 1389 N N . SER A 1 185 ? -1.945 -19.716 -3.082 1.00 88.94 185 SER A N 1
ATOM 1390 C CA . SER A 1 185 ? -1.410 -21.082 -3.208 1.00 88.94 185 SER A CA 1
ATOM 1391 C C . SER A 1 185 ? -0.687 -21.319 -4.538 1.00 88.94 185 SER A C 1
ATOM 1393 O O . SER A 1 185 ? 0.101 -22.254 -4.676 1.00 88.94 185 SER A O 1
ATOM 1395 N N . ARG A 1 186 ? -0.960 -20.479 -5.543 1.00 89.75 186 ARG A N 1
ATOM 1396 C CA . ARG A 1 186 ? -0.340 -20.542 -6.865 1.00 89.75 186 ARG A CA 1
ATOM 1397 C C . ARG A 1 186 ? -0.281 -19.157 -7.492 1.00 89.75 186 ARG A C 1
ATOM 1399 O O . ARG A 1 186 ? -1.310 -18.512 -7.666 1.00 89.75 186 ARG A O 1
ATOM 1406 N N . LEU A 1 187 ? 0.910 -18.761 -7.933 1.00 87.06 187 LEU A N 1
ATOM 1407 C CA . LEU A 1 187 ? 1.128 -17.535 -8.694 1.00 87.06 187 LEU A CA 1
ATOM 1408 C C . LEU A 1 187 ? 1.475 -17.871 -10.150 1.00 87.06 187 LEU A C 1
ATOM 1410 O O . LEU A 1 187 ? 2.274 -18.766 -10.425 1.00 87.06 187 LEU A O 1
ATOM 1414 N N . ARG A 1 188 ? 0.862 -17.159 -11.101 1.00 88.81 188 ARG A N 1
ATOM 1415 C CA . ARG A 1 188 ? 1.265 -17.176 -12.513 1.00 88.81 188 ARG A CA 1
ATOM 1416 C C . ARG A 1 188 ? 1.856 -15.818 -12.853 1.00 88.81 188 ARG A C 1
ATOM 1418 O O . ARG A 1 188 ? 1.145 -14.820 -12.824 1.00 88.81 188 ARG A O 1
ATOM 1425 N N . VAL A 1 189 ? 3.137 -15.801 -13.201 1.00 88.25 189 VAL A N 1
ATOM 1426 C CA . VAL A 1 189 ? 3.850 -14.585 -13.601 1.00 88.25 189 VAL A CA 1
ATOM 1427 C C . VAL A 1 189 ? 4.220 -14.694 -15.072 1.00 88.25 189 VAL A C 1
ATOM 1429 O O . VAL A 1 189 ? 4.650 -15.751 -15.536 1.00 88.25 189 VAL A O 1
ATOM 1432 N N . ARG A 1 190 ? 4.041 -13.600 -15.812 1.00 88.81 190 ARG A N 1
ATOM 1433 C CA . ARG A 1 190 ? 4.510 -13.464 -17.190 1.00 88.81 190 ARG A CA 1
ATOM 1434 C C . ARG A 1 190 ? 5.570 -12.363 -17.231 1.00 88.81 190 ARG A C 1
ATOM 1436 O O . ARG A 1 190 ? 5.219 -11.204 -17.022 1.00 88.81 190 ARG A O 1
ATOM 1443 N N . PRO A 1 191 ? 6.835 -12.692 -17.521 1.00 89.06 191 PRO A N 1
ATOM 1444 C CA . PRO A 1 191 ? 7.864 -11.690 -17.739 1.00 89.06 191 PRO A CA 1
ATOM 1445 C C . PRO A 1 191 ? 7.491 -10.766 -18.898 1.00 89.06 191 PRO A C 1
ATOM 1447 O O . PRO A 1 191 ? 7.034 -11.224 -19.949 1.00 89.06 191 PRO A O 1
ATOM 1450 N N . LEU A 1 192 ? 7.697 -9.466 -18.699 1.00 85.50 192 LEU A N 1
ATOM 1451 C CA . LEU A 1 192 ? 7.445 -8.452 -19.725 1.00 85.50 192 LEU A CA 1
ATOM 1452 C C . LEU A 1 192 ? 8.552 -8.421 -20.783 1.00 85.50 192 LEU A C 1
ATOM 1454 O O . LEU A 1 192 ? 8.295 -8.101 -21.939 1.00 85.50 192 LEU A O 1
ATOM 1458 N N . LEU A 1 193 ? 9.778 -8.769 -20.386 1.00 88.19 193 LEU A N 1
ATOM 1459 C CA . LEU A 1 193 ? 10.955 -8.736 -21.243 1.00 88.19 193 LEU A CA 1
ATOM 1460 C C . LEU A 1 193 ? 11.422 -10.153 -21.562 1.00 88.19 193 LEU A C 1
ATOM 1462 O O . LEU A 1 193 ? 11.529 -10.999 -20.674 1.00 88.19 193 LEU A O 1
ATOM 1466 N N . SER A 1 194 ? 11.756 -10.393 -22.830 1.00 88.88 194 SER A N 1
ATOM 1467 C CA . SER A 1 194 ? 12.314 -11.672 -23.281 1.00 88.88 194 SER A CA 1
ATOM 1468 C C . SER A 1 194 ? 13.656 -11.990 -22.621 1.00 88.88 194 SER A C 1
ATOM 1470 O O . SER A 1 194 ? 13.954 -13.157 -22.393 1.00 88.88 194 SER A O 1
ATOM 1472 N N . SER A 1 195 ? 14.428 -10.964 -22.250 1.00 91.62 195 SER A N 1
ATOM 1473 C CA . SER A 1 195 ? 15.710 -11.104 -21.550 1.00 91.62 195 SER A CA 1
ATOM 1474 C C . SER A 1 195 ? 15.594 -11.796 -20.193 1.00 91.62 195 SER A C 1
ATOM 1476 O O . SER A 1 195 ? 16.548 -12.436 -19.768 1.00 91.62 195 SER A O 1
ATOM 1478 N N . PHE A 1 196 ? 14.434 -11.737 -19.532 1.00 90.50 196 PHE A N 1
ATOM 1479 C CA . PHE A 1 196 ? 14.216 -12.455 -18.275 1.00 90.50 196 PHE A CA 1
ATOM 1480 C C . PHE A 1 196 ? 14.310 -13.976 -18.461 1.00 90.50 196 PHE A C 1
ATOM 1482 O O . PHE A 1 196 ? 14.790 -14.688 -17.585 1.00 90.50 196 PHE A O 1
ATOM 1489 N N . TRP A 1 197 ? 13.901 -14.482 -19.626 1.00 87.31 197 TRP A N 1
ATOM 1490 C CA . TRP A 1 197 ? 14.007 -15.904 -19.955 1.00 87.31 197 TRP A CA 1
ATOM 1491 C C . TRP A 1 197 ? 15.433 -16.349 -20.281 1.00 87.31 197 TRP A C 1
ATOM 1493 O O . TRP A 1 197 ? 15.686 -17.546 -20.336 1.00 87.31 197 TRP A O 1
ATOM 1503 N N . ALA A 1 198 ? 16.346 -15.402 -20.505 1.00 91.00 198 ALA A N 1
ATOM 1504 C CA . ALA A 1 198 ? 17.754 -15.677 -20.766 1.00 91.00 198 ALA A CA 1
ATOM 1505 C C . ALA A 1 198 ? 18.604 -15.733 -19.482 1.00 91.00 198 ALA A C 1
ATOM 1507 O O . ALA A 1 198 ? 19.814 -15.911 -19.577 1.00 91.00 198 ALA A O 1
ATOM 1508 N N . LEU A 1 199 ? 17.999 -15.552 -18.301 1.00 91.69 199 LEU A N 1
ATOM 1509 C CA . LEU A 1 199 ? 18.679 -15.724 -17.016 1.00 91.69 199 LEU A CA 1
ATOM 1510 C C . LEU A 1 199 ? 19.005 -17.202 -16.767 1.00 91.69 199 LEU A C 1
ATOM 1512 O O . LEU A 1 199 ? 18.207 -18.072 -17.113 1.00 91.69 199 LEU A O 1
ATOM 1516 N N . ASP A 1 200 ? 20.128 -17.464 -16.094 1.00 92.81 200 ASP A N 1
ATOM 1517 C CA . ASP A 1 200 ? 20.538 -18.826 -15.719 1.00 92.81 200 ASP A CA 1
ATOM 1518 C C . ASP A 1 200 ? 19.501 -19.507 -14.805 1.00 92.81 200 ASP A C 1
ATOM 1520 O O . ASP A 1 200 ? 19.193 -20.685 -14.979 1.00 92.81 200 ASP A O 1
ATOM 1524 N N . ASP A 1 201 ? 18.922 -18.750 -13.862 1.00 92.25 201 ASP A N 1
ATOM 1525 C CA . ASP A 1 201 ? 17.815 -19.194 -13.008 1.00 92.25 201 ASP A CA 1
ATOM 1526 C C . ASP A 1 201 ? 16.744 -18.089 -12.853 1.00 92.25 201 ASP A C 1
ATOM 1528 O O . ASP A 1 201 ? 16.824 -17.240 -11.956 1.00 92.25 201 ASP A O 1
ATOM 1532 N N . PRO A 1 202 ? 15.711 -18.084 -13.718 1.00 88.88 202 PRO A N 1
ATOM 1533 C CA . PRO A 1 202 ? 14.629 -17.102 -13.666 1.00 88.88 202 PRO A CA 1
ATOM 1534 C C . PRO A 1 202 ? 13.739 -17.226 -12.420 1.00 88.88 202 PRO A C 1
ATOM 1536 O O . PRO A 1 202 ? 13.041 -16.273 -12.079 1.00 88.88 202 PRO A O 1
ATOM 1539 N N . ARG A 1 203 ? 13.712 -18.389 -11.751 1.00 87.50 203 ARG A N 1
ATOM 1540 C CA . ARG A 1 203 ? 12.899 -18.587 -10.539 1.00 87.50 203 ARG A CA 1
ATOM 1541 C C . ARG A 1 203 ? 13.585 -17.978 -9.334 1.00 87.50 203 ARG A C 1
ATOM 1543 O O . ARG A 1 203 ? 12.959 -17.204 -8.620 1.00 87.50 203 ARG A O 1
ATOM 1550 N N . LEU A 1 204 ? 14.879 -18.244 -9.173 1.00 89.44 204 LEU A N 1
ATOM 1551 C CA . LEU A 1 204 ? 15.672 -17.629 -8.113 1.00 89.44 204 LEU A CA 1
ATOM 1552 C C . LEU A 1 204 ? 15.663 -16.097 -8.218 1.00 89.44 204 LEU A C 1
ATOM 1554 O O . LEU A 1 204 ? 15.648 -15.416 -7.199 1.00 89.44 204 LEU A O 1
ATOM 1558 N N . ALA A 1 205 ? 15.643 -15.555 -9.439 1.00 86.56 205 ALA A N 1
ATOM 1559 C CA . ALA A 1 205 ? 15.514 -14.118 -9.675 1.00 86.56 205 ALA A CA 1
ATOM 1560 C C . ALA A 1 205 ? 14.126 -13.546 -9.329 1.00 86.56 205 ALA A C 1
ATOM 1562 O O . ALA A 1 205 ? 14.017 -12.348 -9.102 1.00 86.56 205 ALA A O 1
ATOM 1563 N N . LEU A 1 206 ? 13.071 -14.367 -9.325 1.00 86.31 206 LEU A N 1
ATOM 1564 C CA . LEU A 1 206 ? 11.716 -13.953 -8.944 1.00 86.31 206 LEU A CA 1
ATOM 1565 C C . LEU A 1 206 ? 11.506 -13.992 -7.421 1.00 86.31 206 LEU A C 1
ATOM 1567 O O . LEU A 1 206 ? 10.693 -13.240 -6.897 1.00 86.31 206 LEU A O 1
ATOM 1571 N N . GLU A 1 207 ? 12.209 -14.885 -6.727 1.00 85.00 207 GLU A N 1
ATOM 1572 C CA . GLU A 1 207 ? 12.105 -15.087 -5.275 1.00 85.00 207 GLU A CA 1
ATOM 1573 C C . GLU A 1 207 ? 13.012 -14.147 -4.454 1.00 85.00 207 GLU A C 1
ATOM 1575 O O . GLU A 1 207 ? 12.914 -14.134 -3.226 1.00 85.00 207 GLU A O 1
ATOM 1580 N N . ARG A 1 208 ? 13.896 -13.383 -5.110 1.00 77.31 208 ARG A N 1
ATOM 1581 C CA . ARG A 1 208 ? 14.870 -12.460 -4.497 1.00 77.31 208 ARG A CA 1
ATOM 1582 C C . ARG A 1 208 ? 14.549 -11.002 -4.790 1.00 77.31 208 ARG A C 1
ATOM 1584 O O . ARG A 1 208 ? 14.771 -10.184 -3.872 1.00 77.31 208 ARG A O 1
#